Protein AF-0000000079469620 (afdb_homodimer)

Structure (mmCIF, N/CA/C/O backbone):
data_AF-0000000079469620-model_v1
#
loop_
_entity.id
_entity.type
_entity.pdbx_description
1 polymer 'YbjN domain-containing protein'
#
loop_
_atom_site.group_PDB
_atom_site.id
_atom_site.type_symbol
_atom_site.label_atom_id
_atom_site.label_alt_id
_atom_site.label_comp_id
_atom_site.label_asym_id
_atom_site.label_entity_id
_atom_site.label_seq_id
_atom_site.pdbx_PDB_ins_code
_atom_site.Cartn_x
_atom_site.Cartn_y
_atom_site.Cartn_z
_atom_site.occupancy
_atom_site.B_iso_or_equiv
_atom_site.auth_seq_id
_atom_site.auth_comp_id
_atom_site.auth_asym_id
_atom_site.auth_atom_id
_atom_site.pdbx_PDB_model_num
ATOM 1 N N . MET A 1 1 ? -38.906 23.594 -20.203 1 25.19 1 MET A N 1
ATOM 2 C CA . MET A 1 1 ? -37.594 23.297 -20.703 1 25.19 1 MET A CA 1
ATOM 3 C C . MET A 1 1 ? -36.688 22.719 -19.609 1 25.19 1 MET A C 1
ATOM 5 O O . MET A 1 1 ? -36.406 23.391 -18.625 1 25.19 1 MET A O 1
ATOM 9 N N . ASP A 1 2 ? -36.75 21.422 -19.219 1 37.44 2 ASP A N 1
ATOM 10 C CA . ASP A 1 2 ? -36.062 20.625 -18.203 1 37.44 2 ASP A CA 1
ATOM 11 C C . ASP A 1 2 ? -34.531 20.719 -18.359 1 37.44 2 ASP A C 1
ATOM 13 O O . ASP A 1 2 ? -34 20.406 -19.422 1 37.44 2 ASP A O 1
ATOM 17 N N . THR A 1 3 ? -33.844 21.672 -17.859 1 43 3 THR A N 1
ATOM 18 C CA . THR A 1 3 ? -32.375 21.766 -17.906 1 43 3 THR A CA 1
ATOM 19 C C . THR A 1 3 ? -31.75 20.391 -17.703 1 43 3 THR A C 1
ATOM 21 O O . THR A 1 3 ? -31.969 19.75 -16.672 1 43 3 THR A O 1
ATOM 24 N N . PRO A 1 4 ? -31.344 19.734 -18.766 1 42.94 4 PRO A N 1
ATOM 25 C CA . PRO A 1 4 ? -30.656 18.453 -18.641 1 42.94 4 PRO A CA 1
ATOM 26 C C . PRO A 1 4 ? -29.609 18.438 -17.531 1 42.94 4 PRO A C 1
ATOM 28 O O . PRO A 1 4 ? -28.891 19.438 -17.344 1 42.94 4 PRO A O 1
ATOM 31 N N . GLN A 1 5 ? -29.969 17.922 -16.359 1 47.78 5 GLN A N 1
ATOM 32 C CA . GLN A 1 5 ? -28.922 17.703 -15.375 1 47.78 5 GLN A CA 1
ATOM 33 C C . GLN A 1 5 ? -27.594 17.328 -16.047 1 47.78 5 GLN A C 1
ATOM 35 O O . GLN A 1 5 ? -27.531 16.344 -16.797 1 47.78 5 GLN A O 1
ATOM 40 N N . SER A 1 6 ? -26.719 18.281 -16.359 1 47.44 6 SER A N 1
ATOM 41 C CA . SER A 1 6 ? -25.453 18.062 -17.062 1 47.44 6 SER A CA 1
ATOM 42 C C . SER A 1 6 ? -24.703 16.859 -16.5 1 47.44 6 SER A C 1
ATOM 44 O O . SER A 1 6 ? -24.875 16.5 -15.336 1 47.44 6 SER A O 1
ATOM 46 N N . ASP A 1 7 ? -24.234 15.977 -17.422 1 47.56 7 ASP A N 1
ATOM 47 C CA . ASP A 1 7 ? -23.359 14.844 -17.109 1 47.56 7 ASP A CA 1
ATOM 48 C C . ASP A 1 7 ? -22.422 15.18 -15.953 1 47.56 7 ASP A C 1
ATOM 50 O O . ASP A 1 7 ? -21.984 14.289 -15.227 1 47.56 7 ASP A O 1
ATOM 54 N N . GLU A 1 8 ? -22.031 16.391 -15.898 1 49.25 8 GLU A N 1
ATOM 55 C CA . GLU A 1 8 ? -21.219 16.875 -14.789 1 49.25 8 GLU A CA 1
ATOM 56 C C . GLU A 1 8 ? -21.984 16.812 -13.469 1 49.25 8 GLU A C 1
ATOM 58 O O . GLU A 1 8 ? -21.406 16.516 -12.422 1 49.25 8 GLU A O 1
ATOM 63 N N . ASP A 1 9 ? -23.172 17.172 -13.492 1 49.53 9 ASP A N 1
ATOM 64 C CA . ASP A 1 9 ? -23.984 17.172 -12.281 1 49.53 9 ASP A CA 1
ATOM 65 C C . ASP A 1 9 ? -24.141 15.75 -11.734 1 49.53 9 ASP A C 1
ATOM 67 O O . ASP A 1 9 ? -24.172 15.555 -10.516 1 49.53 9 ASP A O 1
ATOM 71 N N . VAL A 1 10 ? -24.406 14.844 -12.641 1 47.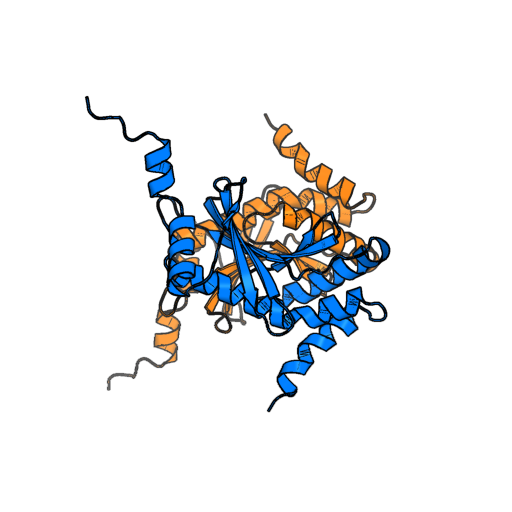75 10 VAL A N 1
ATOM 72 C CA . VAL A 1 10 ? -24.547 13.438 -12.297 1 47.75 10 VAL A CA 1
ATOM 73 C C . VAL A 1 10 ? -23.219 12.898 -11.766 1 47.75 10 VAL A C 1
ATOM 75 O O . VAL A 1 10 ? -23.203 12.125 -10.805 1 47.75 10 VAL A O 1
ATOM 78 N N . LEU A 1 11 ? -22.078 13.219 -12.43 1 48.88 11 LEU A N 1
ATOM 79 C CA . LEU A 1 11 ? -20.734 12.82 -12 1 48.88 11 LEU A CA 1
ATOM 80 C C . LEU A 1 11 ? -20.438 13.344 -10.602 1 48.88 11 LEU A C 1
ATOM 82 O O . LEU A 1 11 ? -19.75 12.68 -9.82 1 48.88 11 LEU A O 1
ATOM 86 N N . LEU A 1 12 ? -20.938 14.539 -10.297 1 51.41 12 LEU A N 1
ATOM 87 C CA . LEU A 1 12 ? -20.797 15.172 -8.992 1 51.41 12 LEU A CA 1
ATOM 88 C C . LEU A 1 12 ? -21.609 14.445 -7.93 1 51.41 12 LEU A C 1
ATOM 90 O O . LEU A 1 12 ? -21.203 14.375 -6.766 1 51.41 12 LEU A O 1
ATOM 94 N N . ALA A 1 13 ? -22.734 13.891 -8.383 1 55.5 13 ALA A N 1
ATOM 95 C CA . ALA A 1 13 ? -23.656 13.234 -7.457 1 55.5 13 ALA A CA 1
ATOM 96 C C . ALA A 1 13 ? -23.062 11.938 -6.93 1 55.5 13 ALA A C 1
ATOM 98 O O . ALA A 1 13 ? -23.469 11.445 -5.871 1 55.5 13 ALA A O 1
ATOM 99 N N . HIS A 1 14 ? -21.922 11.586 -7.508 1 71.62 14 HIS A N 1
ATOM 100 C CA . HIS A 1 14 ? -21.359 10.297 -7.109 1 71.62 14 HIS A CA 1
ATOM 101 C C . HIS A 1 14 ? -19.859 10.43 -6.816 1 71.62 14 HIS A C 1
ATOM 103 O O . HIS A 1 14 ? -19.109 9.469 -6.992 1 71.62 14 HIS A O 1
ATOM 109 N N . ASP A 1 15 ? -19.531 11.633 -6.434 1 88.69 15 ASP A N 1
ATOM 110 C CA . ASP A 1 15 ? -18.141 11.898 -6.082 1 88.69 15 ASP A CA 1
ATOM 111 C C . ASP A 1 15 ? -17.797 11.336 -4.699 1 88.69 15 ASP A C 1
ATOM 113 O O . ASP A 1 15 ? -18.297 11.836 -3.686 1 88.69 15 ASP A O 1
ATOM 117 N N . PRO A 1 16 ? -16.922 10.297 -4.641 1 96 16 PRO A N 1
ATOM 118 C CA . PRO A 1 16 ? -16.609 9.719 -3.332 1 96 16 PRO A CA 1
ATOM 119 C C . PRO A 1 16 ? -16.047 10.75 -2.352 1 96 16 PRO A C 1
ATOM 121 O O . PRO A 1 16 ? -16.125 10.555 -1.137 1 96 16 PRO A O 1
ATOM 124 N N . LEU A 1 17 ? -15.562 11.852 -2.836 1 97.69 17 LEU A N 1
ATOM 125 C CA . LEU A 1 17 ? -14.977 12.875 -1.971 1 97.69 17 LEU A CA 1
ATOM 126 C C . LEU A 1 17 ? -16.062 13.602 -1.176 1 97.69 17 LEU A C 1
ATOM 128 O O . LEU A 1 17 ? -15.766 14.211 -0.145 1 97.69 17 LEU A O 1
ATOM 132 N N . ASP A 1 18 ? -17.297 13.531 -1.643 1 96.38 18 ASP A N 1
ATOM 133 C CA . ASP A 1 18 ? -18.406 14.102 -0.88 1 96.38 18 ASP A CA 1
ATOM 134 C C . ASP A 1 18 ? -18.516 13.453 0.498 1 96.38 18 ASP A C 1
ATOM 136 O O . ASP A 1 18 ? -18.812 14.133 1.486 1 96.38 18 ASP A O 1
ATOM 140 N N . VAL A 1 19 ? -18.281 12.148 0.515 1 97.38 19 VAL A N 1
ATOM 141 C CA . VAL A 1 19 ? -18.344 11.414 1.773 1 97.38 19 VAL A CA 1
ATOM 142 C C . VAL A 1 19 ? -17.234 11.898 2.709 1 97.38 19 VAL A C 1
ATOM 144 O O . VAL A 1 19 ? -17.469 12.086 3.904 1 97.38 19 VAL A O 1
ATOM 147 N N . VAL A 1 20 ? -16.047 12.117 2.191 1 98.06 20 VAL A N 1
ATOM 148 C CA . VAL A 1 20 ? -14.922 12.578 2.988 1 98.06 20 VAL A CA 1
ATOM 149 C C . VAL A 1 20 ? -15.219 13.969 3.555 1 98.06 20 VAL A C 1
ATOM 151 O O . VAL A 1 20 ? -14.93 14.242 4.719 1 98.06 20 VAL A O 1
ATOM 154 N N . GLU A 1 21 ? -15.82 14.852 2.736 1 97.75 21 GLU A N 1
ATOM 155 C CA . GLU A 1 21 ? -16.203 16.172 3.209 1 97.75 21 GLU A CA 1
ATOM 156 C C . GLU A 1 21 ? -17.141 16.094 4.406 1 97.75 21 GLU A C 1
ATOM 158 O O . GLU A 1 21 ? -17 16.859 5.363 1 97.75 21 GLU A O 1
ATOM 163 N N . HIS A 1 22 ? -18 15.172 4.312 1 97.25 22 HIS A N 1
ATOM 164 C CA . HIS A 1 22 ? -18.938 14.992 5.414 1 97.25 22 HIS A CA 1
ATOM 165 C C . HIS A 1 22 ? -18.219 14.562 6.688 1 97.25 22 HIS A C 1
ATOM 167 O O . HIS A 1 22 ? -18.547 15.039 7.781 1 97.25 22 HIS A O 1
ATOM 173 N N . VAL A 1 23 ? -17.219 13.664 6.539 1 97.94 23 VAL A N 1
ATOM 174 C CA . VAL A 1 23 ? -16.438 13.227 7.688 1 97.94 23 VAL A CA 1
ATOM 175 C C . VAL A 1 23 ? -15.711 14.43 8.305 1 97.94 23 VAL A C 1
ATOM 177 O O . VAL A 1 23 ? -15.742 14.625 9.516 1 97.94 23 VAL A O 1
ATOM 180 N N . LEU A 1 24 ? -15.094 15.258 7.484 1 98.25 24 LEU A N 1
ATOM 181 C CA . LEU A 1 24 ? -14.312 16.391 7.953 1 98.25 24 LEU A CA 1
ATOM 182 C C . LEU A 1 24 ? -15.211 17.438 8.602 1 98.25 24 LEU A C 1
ATOM 184 O O 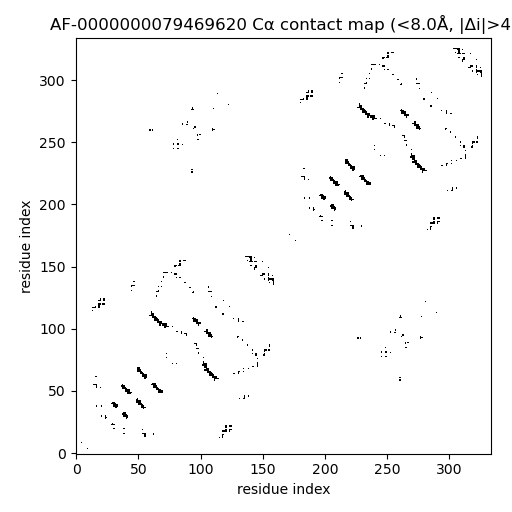. LEU A 1 24 ? -14.859 18.016 9.641 1 98.25 24 LEU A O 1
ATOM 188 N N . GLN A 1 25 ? -16.344 17.625 7.988 1 97.69 25 GLN A N 1
ATOM 189 C CA . GLN A 1 25 ? -17.312 18.562 8.547 1 97.69 25 GLN A CA 1
ATOM 190 C C . GLN A 1 25 ? -17.797 18.109 9.922 1 97.69 25 GLN A C 1
ATOM 192 O O . GLN A 1 25 ? -17.891 18.922 10.844 1 97.69 25 GLN A O 1
ATOM 197 N N . ALA A 1 26 ? -18.109 16.906 9.984 1 96.88 26 ALA A N 1
ATOM 198 C CA . ALA A 1 26 ? -18.594 16.344 11.25 1 96.88 26 ALA A CA 1
ATOM 199 C C . ALA A 1 26 ? -17.547 16.5 12.352 1 96.88 26 ALA A C 1
ATOM 201 O O . ALA A 1 26 ? -17.891 16.625 13.523 1 96.88 26 ALA A O 1
ATOM 202 N N . GLU A 1 27 ? -16.281 16.5 12 1 95.31 27 GLU A N 1
ATOM 203 C CA . GLU A 1 27 ? -15.18 16.641 12.953 1 95.31 27 GLU A CA 1
ATOM 204 C C . GLU A 1 27 ? -14.766 18.109 13.094 1 95.31 27 GLU A C 1
ATOM 206 O O . GLU A 1 27 ? -13.75 18.406 13.727 1 95.31 27 GLU A O 1
ATOM 211 N N . ASN A 1 28 ? -15.469 19.047 12.492 1 96.69 28 ASN A N 1
ATOM 212 C CA . ASN A 1 28 ? -15.234 20.484 12.531 1 96.69 28 ASN A CA 1
ATOM 213 C C . ASN A 1 28 ? -13.844 20.828 12.023 1 96.69 28 ASN A C 1
ATOM 215 O O . ASN A 1 28 ? -13.172 21.703 12.586 1 96.69 28 ASN A O 1
ATOM 219 N N . LEU A 1 29 ? -13.438 20.062 11.008 1 97.25 29 LEU A N 1
ATOM 220 C CA . LEU A 1 29 ? -12.141 20.312 10.406 1 97.25 29 LEU A CA 1
ATOM 221 C C . LEU A 1 29 ? -12.281 21.172 9.156 1 97.25 29 LEU A C 1
ATOM 223 O O . LEU A 1 29 ? -13.219 21 8.383 1 97.25 29 LEU A O 1
ATOM 227 N N . GLN A 1 30 ? -11.375 22.094 9.016 1 97.5 30 GLN A N 1
ATOM 228 C CA . GLN A 1 30 ? -11.312 22.875 7.789 1 97.5 30 GLN A CA 1
ATOM 229 C C . GLN A 1 30 ? -10.641 22.094 6.668 1 97.5 30 GLN A C 1
ATOM 231 O O . GLN A 1 30 ? -9.68 21.344 6.91 1 97.5 30 GLN A O 1
ATOM 236 N N . PHE A 1 31 ? -11.172 22.234 5.457 1 98.31 31 PHE A N 1
ATOM 237 C CA . PHE A 1 31 ? -10.602 21.578 4.289 1 98.31 31 PHE A CA 1
ATOM 238 C C . PHE A 1 31 ? -10.734 22.453 3.051 1 98.31 31 PHE A C 1
ATOM 240 O O . PHE A 1 31 ? -11.547 23.375 3.029 1 98.31 31 PHE A O 1
ATOM 247 N N . ASP A 1 32 ? -9.891 22.141 2.021 1 97.75 32 ASP A N 1
ATOM 248 C CA . ASP A 1 32 ? -9.891 22.875 0.758 1 97.75 32 ASP A CA 1
ATOM 249 C C . ASP A 1 32 ? -9.969 21.922 -0.43 1 97.75 32 ASP A C 1
ATOM 251 O O . ASP A 1 32 ? -9.297 20.875 -0.443 1 97.75 32 ASP A O 1
ATOM 255 N N . ARG A 1 33 ? -10.797 22.203 -1.366 1 96.12 33 ARG A N 1
ATOM 256 C CA . ARG A 1 33 ? -10.742 21.547 -2.668 1 96.12 33 ARG A CA 1
ATOM 257 C C . ARG A 1 33 ? -9.68 22.188 -3.561 1 96.12 33 ARG A C 1
ATOM 259 O O . ARG A 1 33 ? -9.789 23.359 -3.912 1 96.12 33 ARG A O 1
ATOM 266 N N . THR A 1 34 ? -8.711 21.438 -3.854 1 96.06 34 THR A N 1
ATOM 267 C CA . THR A 1 34 ? -7.633 22 -4.664 1 96.06 34 THR A CA 1
ATOM 268 C C . THR A 1 34 ? -8.078 22.172 -6.113 1 96.06 34 THR A C 1
ATOM 270 O O . THR A 1 34 ? -9.156 21.703 -6.496 1 96.06 34 THR A O 1
ATOM 273 N N . GLU A 1 35 ? -7.219 22.844 -6.93 1 93.44 35 GLU A N 1
ATOM 274 C CA . GLU A 1 35 ? -7.492 23.031 -8.352 1 93.44 35 GLU A CA 1
ATOM 275 C C . GLU A 1 35 ? -7.559 21.703 -9.086 1 93.44 35 GLU A C 1
ATOM 277 O O . GLU A 1 35 ? -8.297 21.562 -10.062 1 93.44 35 GLU A O 1
ATOM 282 N N . GLU A 1 36 ? -6.867 20.719 -8.516 1 92.5 36 GLU A N 1
ATOM 283 C CA . GLU A 1 36 ? -6.836 19.391 -9.125 1 92.5 36 GLU A CA 1
ATOM 284 C C . GLU A 1 36 ? -8.039 18.547 -8.688 1 92.5 36 GLU A C 1
ATOM 286 O O . GLU A 1 36 ? -8.242 17.438 -9.188 1 92.5 36 GLU A O 1
ATOM 291 N N . GLY A 1 37 ? -8.844 19.078 -7.836 1 94.19 37 GLY A N 1
ATOM 292 C CA . GLY A 1 37 ? -10.047 18.391 -7.395 1 94.19 37 GLY A CA 1
ATOM 293 C C . GLY A 1 37 ? -9.844 17.562 -6.141 1 94.19 37 GLY A C 1
ATOM 294 O O . GLY A 1 37 ? -10.75 16.859 -5.695 1 94.19 37 GLY A O 1
ATOM 295 N N . ASP A 1 38 ? -8.633 17.656 -5.578 1 97.81 38 ASP A N 1
ATOM 296 C CA . ASP A 1 38 ? -8.344 16.922 -4.352 1 97.81 38 ASP A CA 1
ATOM 297 C C . ASP A 1 38 ? -8.906 17.641 -3.129 1 97.81 38 ASP A C 1
ATOM 299 O O . ASP A 1 38 ? -9.211 18.828 -3.191 1 97.81 38 ASP A O 1
ATOM 303 N N . LEU A 1 39 ? -9.156 16.875 -2.137 1 98.69 39 LEU A N 1
ATOM 304 C CA . LEU A 1 39 ? -9.602 17.422 -0.864 1 98.69 39 LEU A CA 1
ATOM 305 C C . LEU A 1 39 ? -8.461 17.453 0.149 1 98.69 39 LEU A C 1
ATOM 307 O O . LEU A 1 39 ? -8.023 16.391 0.621 1 98.69 39 LEU A O 1
ATOM 311 N N . ALA A 1 40 ? -8.031 18.641 0.523 1 98.75 40 ALA A N 1
ATOM 312 C CA . ALA A 1 40 ? -6.84 18.797 1.357 1 98.75 40 ALA A CA 1
ATOM 313 C C . ALA A 1 40 ? -7.207 19.328 2.738 1 98.75 40 ALA A C 1
ATOM 315 O O . ALA A 1 40 ? -8.102 20.172 2.869 1 98.75 40 ALA A O 1
ATOM 316 N N . PHE A 1 41 ? -6.52 18.859 3.754 1 98.75 41 PHE A N 1
ATOM 317 C CA . PHE A 1 41 ? -6.707 19.312 5.129 1 98.75 41 PHE A CA 1
ATOM 318 C C . PHE A 1 41 ? -5.477 19 5.973 1 98.75 41 PHE A C 1
ATOM 320 O O . PHE A 1 41 ? -4.527 18.375 5.492 1 98.75 41 PHE A O 1
ATOM 327 N N . THR A 1 42 ? -5.469 19.516 7.141 1 98.62 42 THR A N 1
ATOM 328 C CA . THR A 1 42 ? -4.352 19.328 8.062 1 98.62 42 THR A CA 1
ATOM 329 C C . THR A 1 42 ? -4.836 18.75 9.383 1 98.62 42 THR A C 1
ATOM 331 O O . THR A 1 42 ? -5.906 19.125 9.875 1 98.62 42 THR A O 1
ATOM 334 N N . LEU A 1 43 ? -4.098 17.844 9.914 1 98.56 43 LEU A N 1
ATOM 335 C CA . LEU A 1 43 ? -4.387 17.297 11.234 1 98.56 43 LEU A CA 1
ATOM 336 C C . LEU A 1 43 ? -3.152 17.344 12.125 1 98.56 43 LEU A C 1
ATOM 338 O O . LEU A 1 43 ? -2.031 17.125 11.664 1 98.56 43 LEU A O 1
ATOM 342 N N . ALA A 1 44 ? -3.418 17.5 13.391 1 98.12 44 ALA A N 1
ATOM 343 C CA . ALA A 1 44 ? -2.34 17.484 14.375 1 98.12 44 ALA A CA 1
ATOM 344 C C . ALA A 1 44 ? -1.947 16.047 14.734 1 98.12 44 ALA A C 1
ATOM 346 O O . ALA A 1 44 ? -2.805 15.234 15.078 1 98.12 44 ALA A O 1
ATOM 347 N N . GLY A 1 45 ? -0.689 15.773 14.633 1 97.75 45 GLY A N 1
ATOM 348 C CA . GLY A 1 45 ? -0.15 14.5 15.102 1 97.75 45 GLY A CA 1
ATOM 349 C C . GLY A 1 45 ? 0.671 14.633 16.375 1 97.75 45 GLY A C 1
ATOM 350 O O . GLY A 1 45 ? 0.669 15.688 17.016 1 97.75 45 GLY A O 1
ATOM 351 N N . ASP A 1 46 ? 1.337 13.508 16.75 1 96.19 46 ASP A N 1
ATOM 352 C CA . ASP A 1 46 ? 2.123 13.477 17.969 1 96.19 46 ASP A CA 1
ATOM 353 C C . ASP A 1 46 ? 3.383 14.328 17.844 1 96.19 46 ASP A C 1
ATOM 355 O O . ASP A 1 46 ? 3.869 14.883 18.828 1 96.19 46 ASP A O 1
ATOM 359 N N . TRP A 1 47 ? 3.863 14.43 16.609 1 96.19 47 TRP A N 1
ATOM 360 C CA . TRP A 1 47 ? 5.164 15.062 16.406 1 96.19 47 TRP A CA 1
ATOM 361 C C . TRP A 1 47 ? 5.02 16.406 15.703 1 96.19 47 TRP A C 1
ATOM 363 O O . TRP A 1 47 ? 5.812 17.312 15.93 1 96.19 47 TRP A O 1
ATOM 373 N N . LYS A 1 48 ? 4.043 16.516 14.891 1 96.31 48 LYS A N 1
ATOM 374 C CA . LYS A 1 48 ? 3.766 17.734 14.133 1 96.31 48 LYS A CA 1
ATOM 375 C C . LYS A 1 48 ? 2.402 17.656 13.453 1 96.31 48 LYS A C 1
ATOM 377 O O . LYS A 1 48 ? 1.718 16.641 13.531 1 96.31 48 LYS A O 1
ATOM 382 N N . ASP A 1 49 ? 2.072 18.781 12.773 1 98.19 49 ASP A N 1
ATOM 383 C CA . ASP A 1 49 ? 0.892 18.781 11.914 1 98.19 49 ASP A CA 1
ATOM 384 C C . ASP A 1 49 ? 1.186 18.109 10.57 1 98.19 49 ASP A C 1
ATOM 386 O O . ASP A 1 49 ? 2.221 18.359 9.961 1 98.19 49 ASP A O 1
ATOM 390 N N . TYR A 1 50 ? 0.281 17.234 10.25 1 98.75 50 TYR A N 1
ATOM 391 C CA . TYR A 1 50 ? 0.422 16.562 8.961 1 98.75 50 TYR A CA 1
ATOM 392 C C . TYR A 1 50 ? -0.532 17.156 7.93 1 98.75 50 TYR A C 1
ATOM 394 O O . TYR A 1 50 ? -1.683 17.469 8.242 1 98.75 50 TYR A O 1
ATOM 402 N N . GLU A 1 51 ? -0.062 17.344 6.719 1 98.69 51 GLU A N 1
ATOM 403 C CA . GLU A 1 51 ? -0.933 17.656 5.59 1 98.69 51 GLU A CA 1
ATOM 404 C C . GLU A 1 51 ? -1.457 16.391 4.93 1 98.69 51 GLU A C 1
ATOM 406 O O . GLU A 1 51 ? -0.679 15.5 4.574 1 98.69 51 GLU A O 1
ATOM 411 N N . LEU A 1 52 ? -2.764 16.266 4.844 1 98.81 52 LEU A N 1
ATOM 412 C CA . LEU A 1 52 ? -3.41 15.133 4.188 1 98.81 52 LEU A CA 1
ATOM 413 C C . LEU A 1 52 ? -4.223 15.594 2.98 1 98.81 52 LEU A C 1
ATOM 415 O O . LEU A 1 52 ? -4.68 16.734 2.938 1 98.81 52 LEU A O 1
ATOM 419 N N . TRP A 1 53 ? -4.395 14.648 1.959 1 98.75 53 TRP A N 1
ATOM 420 C CA . TRP A 1 53 ? -5.344 14.938 0.889 1 98.75 53 TRP A CA 1
ATOM 421 C C . TRP A 1 53 ? -5.934 13.641 0.327 1 98.75 53 TRP A C 1
ATOM 423 O O . TRP A 1 53 ? -5.242 12.625 0.235 1 98.75 53 TRP A O 1
ATOM 433 N N . PHE A 1 54 ? -7.223 13.719 0.052 1 98.81 54 PHE A N 1
ATOM 434 C CA . PHE A 1 54 ? -7.926 12.656 -0.647 1 98.81 54 PHE A CA 1
ATOM 435 C C . PHE A 1 54 ? -8.07 12.977 -2.129 1 98.81 54 PHE A C 1
ATOM 437 O O . PHE A 1 54 ? -8.328 14.125 -2.494 1 98.81 54 PHE A O 1
ATOM 444 N N . ALA A 1 55 ? -7.953 12 -2.939 1 98.12 55 ALA A N 1
ATOM 445 C CA . ALA A 1 55 ? -8.188 12.102 -4.379 1 98.12 55 ALA A CA 1
ATOM 446 C C . ALA A 1 55 ? -9.008 10.922 -4.887 1 98.12 55 ALA A C 1
ATOM 448 O O . ALA A 1 55 ? -8.82 9.789 -4.438 1 98.12 55 ALA A O 1
ATOM 449 N N . TRP A 1 56 ? -9.938 11.234 -5.742 1 97.12 56 TRP A N 1
ATOM 450 C CA . TRP A 1 56 ? -10.586 10.188 -6.52 1 97.12 56 TRP A CA 1
ATOM 451 C C . TRP A 1 56 ? -9.766 9.836 -7.754 1 97.12 56 TRP A C 1
ATOM 453 O O . TRP A 1 56 ? -9.328 10.727 -8.484 1 97.12 56 TRP A O 1
ATOM 463 N N . ARG A 1 57 ? -9.461 8.516 -7.895 1 95.69 57 ARG A N 1
ATOM 464 C CA . ARG A 1 57 ? -8.727 8.016 -9.055 1 95.69 57 ARG A CA 1
ATOM 465 C C . ARG A 1 57 ? -9.602 7.125 -9.922 1 95.69 57 ARG A C 1
ATOM 467 O O . ARG A 1 57 ? -9.672 5.914 -9.703 1 95.69 57 ARG A O 1
ATOM 474 N N . PRO A 1 58 ? -10.188 7.738 -10.953 1 92.88 58 PRO A N 1
ATOM 475 C CA . PRO A 1 58 ? -11.109 6.949 -11.773 1 92.88 58 PRO A CA 1
ATOM 476 C C . PRO A 1 58 ? -10.406 5.848 -12.555 1 92.88 58 PRO A C 1
ATOM 478 O O . PRO A 1 58 ? -11.016 4.812 -12.852 1 92.88 58 PRO A O 1
ATOM 481 N N . GLU A 1 59 ? 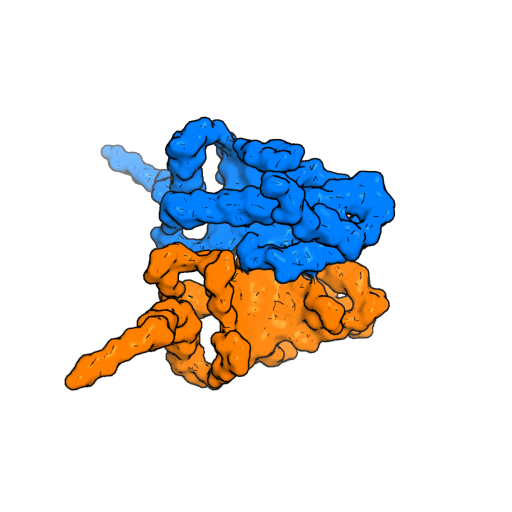-9.094 5.953 -12.836 1 89.69 59 GLU A N 1
ATOM 482 C CA . GLU A 1 59 ? -8.336 4.977 -13.609 1 89.69 59 GLU A CA 1
ATOM 483 C C . GLU A 1 59 ? -8.305 3.621 -12.906 1 89.69 59 GLU A C 1
ATOM 485 O O . GLU A 1 59 ? -8.195 2.582 -13.562 1 89.69 59 GLU A O 1
ATOM 490 N N . ALA A 1 60 ? -8.477 3.619 -11.562 1 93 60 ALA A N 1
ATOM 491 C CA . ALA A 1 60 ? -8.398 2.383 -10.789 1 93 60 ALA A CA 1
ATOM 492 C C . ALA A 1 60 ? -9.648 2.199 -9.93 1 93 60 ALA A C 1
ATOM 494 O O . ALA A 1 60 ? -9.703 1.3 -9.086 1 93 60 ALA A O 1
ATOM 495 N N . ASP A 1 61 ? -10.617 3.111 -10.102 1 95.44 61 ASP A N 1
ATOM 496 C CA . ASP A 1 61 ? -11.828 3.1 -9.281 1 95.44 61 ASP A CA 1
ATOM 497 C C . ASP A 1 61 ? -11.484 3.021 -7.797 1 95.44 61 ASP A C 1
ATOM 499 O O . ASP A 1 61 ? -11.969 2.137 -7.09 1 95.44 61 ASP A O 1
ATOM 503 N N . CYS A 1 62 ? -10.641 3.988 -7.34 1 97.56 62 CYS A N 1
ATOM 504 C CA . CYS A 1 62 ? -10.258 3.908 -5.938 1 97.56 62 CYS A CA 1
ATOM 505 C C . CYS A 1 62 ? -10.18 5.297 -5.312 1 97.56 62 CYS A C 1
ATOM 507 O O . CYS A 1 62 ? -9.953 6.285 -6.012 1 97.56 62 CYS A O 1
ATOM 509 N N . LEU A 1 63 ? -10.523 5.41 -4.07 1 98.44 63 LEU A N 1
ATOM 510 C CA . LEU A 1 63 ? -10.289 6.578 -3.223 1 98.44 63 LEU A CA 1
ATOM 511 C C . LEU A 1 63 ? -8.891 6.535 -2.611 1 98.44 63 LEU A C 1
ATOM 513 O O . LEU A 1 63 ? -8.555 5.586 -1.898 1 98.44 63 LEU A O 1
ATOM 517 N N . GLN A 1 64 ? -8.094 7.551 -2.959 1 98.62 64 GLN A N 1
ATOM 518 C CA . GLN A 1 64 ? -6.707 7.574 -2.5 1 98.62 64 GLN A CA 1
ATOM 519 C C . GLN A 1 64 ? -6.508 8.625 -1.406 1 98.62 64 GLN A C 1
ATOM 521 O O . GLN A 1 64 ? -7.031 9.734 -1.503 1 98.62 64 GLN A O 1
ATOM 526 N N . LEU A 1 65 ? -5.828 8.258 -0.364 1 98.88 65 LEU A N 1
ATOM 527 C CA . LEU A 1 65 ? -5.395 9.164 0.694 1 98.88 65 LEU A CA 1
ATOM 528 C C . LEU A 1 65 ? -3.873 9.258 0.736 1 98.88 65 LEU A C 1
ATOM 530 O O . LEU A 1 65 ? -3.18 8.234 0.704 1 98.88 65 LEU A O 1
ATOM 534 N N . CYS A 1 66 ? -3.385 10.453 0.799 1 98.81 66 CYS A N 1
ATOM 535 C CA . CYS A 1 66 ? -1.962 10.711 0.992 1 98.81 66 CYS A CA 1
ATOM 536 C C . CYS A 1 66 ? -1.728 11.586 2.217 1 98.81 66 CYS A C 1
ATOM 538 O O . CYS A 1 66 ? -2.559 12.43 2.545 1 98.81 66 CYS A O 1
ATOM 540 N N . LEU A 1 67 ? -0.727 11.383 2.881 1 98.88 67 LEU A N 1
ATOM 541 C CA . LEU A 1 67 ? -0.281 12.172 4.023 1 98.88 67 LEU A CA 1
ATOM 542 C C . LEU A 1 67 ? 1.206 12.492 3.914 1 98.88 67 LEU A C 1
ATOM 544 O O . LEU A 1 67 ? 2.031 11.586 3.764 1 98.88 67 LEU A O 1
ATOM 548 N N . SER A 1 68 ? 1.584 13.758 3.945 1 98.75 68 SER A N 1
ATOM 549 C CA . SER A 1 68 ? 2.979 14.188 3.965 1 98.75 68 SER A CA 1
ATOM 550 C C . SER A 1 68 ? 3.508 14.289 5.391 1 98.75 68 SER A C 1
ATOM 552 O O . SER A 1 68 ? 2.877 14.906 6.25 1 98.75 68 SER A O 1
ATOM 554 N N . VAL A 1 69 ? 4.656 13.68 5.652 1 97.94 69 VAL A N 1
ATOM 555 C CA . VAL A 1 69 ? 5.277 13.828 6.965 1 97.94 69 VAL A CA 1
ATOM 556 C C . VAL A 1 69 ? 6.164 15.07 6.977 1 97.94 69 VAL A C 1
ATOM 558 O O . VAL A 1 69 ? 6.863 15.336 7.957 1 97.94 69 VAL A O 1
ATOM 561 N N . ASP A 1 70 ? 6.164 15.82 5.863 1 97.69 70 ASP A N 1
ATOM 562 C CA . ASP A 1 70 ? 6.855 17.094 5.703 1 97.69 70 ASP A CA 1
ATOM 563 C C . ASP A 1 70 ? 8.359 16.938 5.926 1 97.69 70 ASP A C 1
ATOM 565 O O . ASP A 1 70 ? 8.977 17.719 6.641 1 97.69 70 ASP A O 1
ATOM 569 N N . ILE A 1 71 ? 8.93 15.844 5.457 1 97.31 71 ILE A N 1
ATOM 570 C CA . ILE A 1 71 ? 10.367 15.578 5.418 1 97.31 71 ILE A CA 1
ATOM 571 C C . ILE A 1 71 ? 10.828 15.438 3.969 1 97.31 71 ILE A C 1
ATOM 573 O O . ILE A 1 71 ? 10.266 14.656 3.205 1 97.31 71 ILE A O 1
ATOM 577 N N . GLN A 1 72 ? 11.773 16.281 3.633 1 96.81 72 GLN A N 1
ATOM 578 C CA . GLN A 1 72 ? 12.406 16.25 2.322 1 96.81 72 GLN A CA 1
ATOM 579 C C . GLN A 1 72 ? 13.812 15.656 2.406 1 96.81 72 GLN A C 1
ATOM 581 O O . GLN A 1 72 ? 14.703 16.234 3.027 1 96.81 72 GLN A O 1
ATOM 586 N N . VAL A 1 73 ? 13.922 14.578 1.756 1 95 73 VAL A N 1
ATOM 587 C CA . VAL A 1 73 ? 15.219 13.906 1.8 1 95 73 VAL A CA 1
ATOM 588 C C . VAL A 1 73 ? 16.141 14.5 0.741 1 95 73 VAL A C 1
ATOM 590 O O . VAL A 1 73 ? 15.75 14.68 -0.41 1 95 73 VAL A O 1
ATOM 593 N N . ARG A 1 74 ? 17.391 14.805 1.14 1 94.94 74 ARG A N 1
ATOM 594 C CA . ARG A 1 74 ? 18.391 15.328 0.216 1 94.94 74 ARG A CA 1
ATOM 595 C C . ARG A 1 74 ? 18.859 14.242 -0.745 1 94.94 74 ARG A C 1
ATOM 597 O O . ARG A 1 74 ? 18.734 13.047 -0.457 1 94.94 74 ARG A O 1
ATOM 604 N N . ALA A 1 75 ? 19.406 14.656 -1.771 1 94.19 75 ALA A N 1
ATOM 605 C CA . ALA A 1 75 ? 19.844 13.742 -2.82 1 94.19 75 ALA A CA 1
ATOM 606 C C . ALA A 1 75 ? 20.797 12.688 -2.262 1 94.19 75 ALA A C 1
ATOM 608 O O . ALA A 1 75 ? 20.703 11.508 -2.6 1 94.19 75 ALA A O 1
ATOM 609 N N . GLU A 1 76 ? 21.703 13.109 -1.385 1 93.38 76 GLU A N 1
ATOM 610 C CA . GLU A 1 76 ? 22.734 12.227 -0.866 1 93.38 76 GLU A CA 1
ATOM 611 C C . GLU A 1 76 ? 22.156 11.219 0.123 1 93.38 76 GLU A C 1
ATOM 613 O O . GLU A 1 76 ? 22.812 10.234 0.477 1 93.38 76 GLU A O 1
ATOM 618 N N . GLN A 1 77 ? 20.922 11.43 0.545 1 94.38 77 GLN A N 1
ATOM 619 C CA . GLN A 1 77 ? 20.281 10.562 1.533 1 94.38 77 GLN A CA 1
ATOM 620 C C . GLN A 1 77 ? 19.234 9.664 0.885 1 94.38 77 GLN A C 1
ATOM 622 O O . GLN A 1 77 ? 18.594 8.859 1.563 1 94.38 77 GLN A O 1
ATOM 627 N N . ARG A 1 78 ? 19.078 9.719 -0.369 1 95.19 78 ARG A N 1
ATOM 628 C CA . ARG A 1 78 ? 17.969 9.047 -1.049 1 95.19 78 ARG A CA 1
ATOM 629 C C . ARG A 1 78 ? 18.094 7.531 -0.912 1 95.19 78 ARG A C 1
ATOM 631 O O . ARG A 1 78 ? 17.094 6.848 -0.663 1 95.19 78 ARG A O 1
ATOM 638 N N . ALA A 1 79 ? 19.312 7.086 -1.094 1 93.88 79 ALA A N 1
ATOM 639 C CA . ALA A 1 79 ? 19.516 5.641 -0.986 1 93.88 79 ALA A CA 1
ATOM 640 C C . ALA A 1 79 ? 19.109 5.137 0.397 1 93.88 79 ALA A C 1
ATOM 642 O O . ALA A 1 79 ? 18.422 4.113 0.517 1 93.88 79 ALA A O 1
ATOM 643 N N . ALA A 1 80 ? 19.531 5.848 1.393 1 94.94 80 ALA A N 1
ATOM 644 C CA . ALA A 1 80 ? 19.172 5.492 2.762 1 94.94 80 ALA A CA 1
ATOM 645 C C . ALA A 1 80 ? 17.656 5.59 2.975 1 94.94 80 ALA A C 1
ATOM 647 O O . ALA A 1 80 ? 17.078 4.773 3.688 1 94.94 80 ALA A O 1
ATOM 648 N N . ALA A 1 81 ? 17.016 6.543 2.348 1 96.62 81 ALA A N 1
ATOM 649 C CA . ALA A 1 81 ? 15.562 6.723 2.463 1 96.62 81 ALA A CA 1
ATOM 650 C C . ALA A 1 81 ? 14.812 5.566 1.812 1 96.62 81 ALA A C 1
ATOM 652 O O . ALA A 1 81 ? 13.82 5.078 2.357 1 96.62 81 ALA A O 1
ATOM 653 N N . PHE A 1 82 ? 15.336 5.148 0.689 1 96.88 82 PHE A N 1
ATOM 654 C CA . PHE A 1 82 ? 14.719 4.012 0.018 1 96.88 82 PHE A CA 1
ATOM 655 C C . PHE A 1 82 ? 14.766 2.771 0.905 1 96.88 82 PHE A C 1
ATOM 657 O O . PHE A 1 82 ? 13.773 2.055 1.028 1 96.88 82 PHE A O 1
ATOM 664 N N . GLU A 1 83 ? 15.867 2.58 1.472 1 96.12 83 GLU A N 1
ATOM 665 C CA . GLU A 1 83 ? 16.031 1.426 2.352 1 96.12 83 GLU A CA 1
ATOM 666 C C . GLU A 1 83 ? 15.133 1.535 3.576 1 96.12 83 GLU A C 1
ATOM 668 O O . GLU A 1 83 ? 14.469 0.566 3.955 1 96.12 83 GLU A O 1
ATOM 673 N N . LEU A 1 84 ? 15.109 2.656 4.199 1 96.06 84 LEU A N 1
ATOM 674 C CA . LEU A 1 84 ? 14.289 2.863 5.391 1 96.06 84 LEU A CA 1
ATOM 675 C C . LEU A 1 84 ? 12.812 2.643 5.082 1 96.06 84 LEU A C 1
ATOM 677 O O . LEU A 1 84 ? 12.125 1.936 5.816 1 96.06 84 LEU A O 1
ATOM 681 N N . VAL A 1 85 ? 12.336 3.209 3.973 1 97.31 85 VAL A N 1
ATOM 682 C CA . VAL A 1 85 ? 10.945 3.062 3.574 1 97.31 85 VAL A CA 1
ATOM 683 C C . VAL A 1 85 ? 10.625 1.589 3.328 1 97.31 85 VAL A C 1
ATOM 685 O O . VAL A 1 85 ? 9.578 1.093 3.742 1 97.31 85 VAL A O 1
ATOM 688 N N . SER A 1 86 ? 11.555 0.943 2.695 1 96 86 SER A N 1
ATOM 689 C CA . SER A 1 86 ? 11.367 -0.481 2.439 1 96 86 SER A CA 1
ATOM 690 C C . SER A 1 86 ? 11.219 -1.263 3.74 1 96 86 SER A C 1
ATOM 692 O O . SER A 1 86 ? 10.359 -2.137 3.852 1 96 86 SER A O 1
ATOM 694 N N . THR A 1 87 ? 12 -0.958 4.688 1 93.69 87 THR A N 1
ATOM 695 C CA . THR A 1 87 ? 11.977 -1.644 5.977 1 93.69 87 THR A CA 1
ATOM 696 C C . THR A 1 87 ? 10.727 -1.26 6.766 1 93.69 87 THR A C 1
ATOM 698 O O . THR A 1 87 ? 10.055 -2.125 7.332 1 93.69 87 THR A O 1
ATOM 701 N N . VAL A 1 88 ? 10.375 -0.038 6.801 1 95.94 88 VAL A N 1
ATOM 702 C CA . VAL A 1 88 ? 9.203 0.479 7.504 1 95.94 88 VAL A CA 1
ATOM 703 C C . VAL A 1 88 ? 7.938 -0.157 6.941 1 95.94 88 VAL A C 1
ATOM 705 O O . VAL A 1 88 ? 7.062 -0.587 7.699 1 95.94 88 VAL A O 1
ATOM 708 N N . ASN A 1 89 ? 7.875 -0.266 5.617 1 96.94 89 ASN A N 1
ATOM 709 C CA . ASN A 1 89 ? 6.656 -0.732 4.961 1 96.94 89 ASN A CA 1
ATOM 710 C C . ASN A 1 89 ? 6.355 -2.188 5.305 1 96.94 89 ASN A C 1
ATOM 712 O O . ASN A 1 89 ? 5.199 -2.611 5.273 1 96.94 89 ASN A O 1
ATOM 716 N N . GLN A 1 90 ? 7.285 -2.922 5.723 1 94.38 90 GLN A N 1
ATOM 717 C CA . GLN A 1 90 ? 7.059 -4.297 6.156 1 94.38 90 GLN A CA 1
ATOM 718 C C . GLN A 1 90 ? 6.297 -4.34 7.477 1 94.38 90 GLN A C 1
ATOM 720 O O . GLN A 1 90 ? 5.762 -5.383 7.855 1 94.38 90 GLN A O 1
ATOM 725 N N . ARG A 1 91 ? 6.227 -3.205 8.133 1 93.94 91 ARG A N 1
ATOM 726 C CA . ARG A 1 91 ? 5.586 -3.129 9.438 1 93.94 91 ARG A CA 1
ATOM 727 C C . ARG A 1 91 ? 4.266 -2.375 9.359 1 93.94 91 ARG A C 1
ATOM 729 O O . ARG A 1 91 ? 3.584 -2.195 10.375 1 93.94 91 ARG A O 1
ATOM 736 N N . VAL A 1 92 ? 3.932 -1.921 8.234 1 96.5 92 VAL A N 1
ATOM 737 C CA . VAL A 1 92 ? 2.695 -1.181 8.008 1 96.5 92 VAL A CA 1
ATOM 738 C C . VAL A 1 92 ? 1.618 -2.125 7.477 1 96.5 92 VAL A C 1
ATOM 740 O O . VAL A 1 92 ? 1.819 -2.805 6.469 1 96.5 92 VAL A O 1
ATOM 743 N N . TRP A 1 93 ? 0.446 -2.17 8.148 1 96.88 93 TRP A N 1
ATOM 744 C CA . TRP A 1 93 ? -0.593 -3.125 7.773 1 96.88 93 TRP A CA 1
ATOM 745 C C . TRP A 1 93 ? -1.385 -2.625 6.57 1 96.88 93 TRP A C 1
ATOM 747 O O . TRP A 1 93 ? -1.651 -3.387 5.637 1 96.88 93 TRP A O 1
ATOM 757 N N . LEU A 1 94 ? -1.858 -1.363 6.645 1 98.06 94 LEU A N 1
ATOM 758 C CA . LEU A 1 94 ? -2.639 -0.713 5.598 1 98.06 94 LEU A CA 1
ATOM 759 C C . LEU A 1 94 ? -1.932 0.542 5.094 1 98.06 94 LEU A C 1
ATOM 761 O O . LEU A 1 94 ? -1.533 1.396 5.887 1 98.06 94 LEU A O 1
ATOM 765 N N . GLY A 1 95 ? -1.741 0.615 3.709 1 98.19 95 GLY A N 1
ATOM 766 C CA . GLY A 1 95 ? -0.991 1.71 3.113 1 98.19 95 GLY A CA 1
ATOM 767 C C . GLY A 1 95 ? 0.507 1.47 3.104 1 98.19 95 GLY A C 1
ATOM 768 O O . GLY A 1 95 ? 0.963 0.351 3.348 1 98.19 95 GLY A O 1
ATOM 769 N N . HIS A 1 96 ? 1.234 2.488 2.727 1 98.56 96 HIS A N 1
ATOM 770 C CA . HIS A 1 96 ? 2.689 2.414 2.674 1 98.56 96 HIS A CA 1
ATOM 771 C C . HIS A 1 96 ? 3.309 3.801 2.525 1 98.56 96 HIS A C 1
ATOM 773 O O . HIS A 1 96 ? 2.627 4.75 2.125 1 98.56 96 HIS A O 1
ATOM 779 N N . PHE A 1 97 ? 4.594 3.867 2.916 1 98.62 97 PHE A N 1
ATOM 780 C CA . PHE A 1 97 ? 5.359 5.09 2.711 1 98.62 97 PHE A CA 1
ATOM 781 C C . PHE A 1 97 ? 6.109 5.047 1.384 1 98.62 97 PHE A C 1
ATOM 783 O O . PHE A 1 97 ? 6.508 3.973 0.926 1 98.62 97 PHE A O 1
ATOM 790 N N . GLU A 1 98 ? 6.254 6.195 0.827 1 98.31 98 GLU A N 1
ATOM 791 C CA . GLU A 1 98 ? 6.973 6.395 -0.427 1 98.31 98 GLU A CA 1
ATOM 792 C C . GLU A 1 98 ? 7.949 7.562 -0.322 1 98.31 98 GLU A C 1
ATOM 794 O O . GLU A 1 98 ? 7.719 8.508 0.441 1 98.31 98 GLU A O 1
ATOM 799 N N . VAL A 1 99 ? 9.031 7.441 -1.124 1 97.88 99 VAL A N 1
ATOM 800 C CA . VAL A 1 99 ? 9.891 8.594 -1.404 1 97.88 99 VAL A CA 1
ATOM 801 C C . VAL A 1 99 ? 9.586 9.133 -2.801 1 97.88 99 VAL A C 1
ATOM 803 O O . VAL A 1 99 ? 9.875 8.469 -3.803 1 97.88 99 VAL A O 1
ATOM 806 N N . TRP A 1 100 ? 8.977 10.352 -2.85 1 97.38 100 TRP A N 1
ATOM 807 C CA . TRP A 1 100 ? 8.633 10.945 -4.137 1 97.38 100 TRP A CA 1
ATOM 808 C C . TRP A 1 100 ? 9.867 11.5 -4.836 1 97.38 100 TRP A C 1
ATOM 810 O O . TRP A 1 100 ? 10.945 11.547 -4.246 1 97.38 100 TRP A O 1
ATOM 820 N N . ASP A 1 101 ? 9.789 11.852 -6.082 1 93.31 101 ASP A N 1
ATOM 821 C CA . ASP A 1 101 ? 10.914 12.258 -6.918 1 93.31 101 ASP A CA 1
ATOM 822 C C . ASP A 1 101 ? 11.641 13.461 -6.316 1 93.31 101 ASP A C 1
ATOM 824 O O . ASP A 1 101 ? 12.859 13.594 -6.445 1 93.31 101 ASP A O 1
ATOM 828 N N . ASP A 1 102 ? 10.938 14.336 -5.703 1 95.38 102 ASP A N 1
ATOM 829 C CA . ASP A 1 102 ? 11.555 15.531 -5.137 1 95.38 102 ASP A CA 1
ATOM 830 C C . ASP A 1 102 ? 12.117 15.25 -3.744 1 95.38 102 ASP A C 1
ATOM 832 O O . ASP A 1 102 ? 12.625 16.156 -3.08 1 95.38 102 ASP A O 1
ATOM 836 N N . GLY A 1 103 ? 11.992 14.016 -3.285 1 96.75 103 GLY A N 1
ATOM 837 C CA . GLY A 1 103 ? 12.578 13.609 -2.018 1 96.75 103 GLY A CA 1
ATOM 838 C C . GLY A 1 103 ? 11.594 13.625 -0.869 1 96.75 103 GLY A C 1
ATOM 839 O O . GLY A 1 103 ? 11.93 13.25 0.255 1 96.75 103 GLY A O 1
ATOM 840 N N . GLU A 1 104 ? 10.352 14.031 -1.133 1 98.12 104 GLU A N 1
ATOM 841 C CA . GLU A 1 104 ? 9.352 14.094 -0.066 1 98.12 104 GLU A CA 1
ATOM 842 C C . GLU A 1 104 ? 8.906 12.695 0.347 1 98.12 104 GLU A C 1
ATOM 844 O O . GLU A 1 104 ? 8.672 11.836 -0.504 1 98.12 104 GLU A O 1
ATOM 849 N N . ILE A 1 105 ? 8.836 12.445 1.67 1 98.44 105 ILE A N 1
ATOM 850 C CA . ILE A 1 105 ? 8.312 11.188 2.188 1 98.44 105 ILE A CA 1
ATOM 851 C C . ILE A 1 105 ? 6.809 11.305 2.4 1 98.44 105 ILE A C 1
ATOM 853 O O . ILE A 1 105 ? 6.344 12.195 3.117 1 98.44 105 ILE A O 1
ATOM 857 N N . VAL A 1 106 ? 6.031 10.414 1.76 1 98.75 106 VAL A N 1
ATOM 858 C CA . VAL A 1 106 ? 4.574 10.469 1.771 1 98.75 106 VAL A CA 1
ATOM 859 C C . VAL A 1 106 ? 4 9.094 2.102 1 98.75 106 VAL A C 1
ATOM 861 O O . VAL A 1 106 ? 4.496 8.078 1.614 1 98.75 106 VAL A O 1
ATOM 864 N N . PHE A 1 107 ? 3.059 9.094 3.018 1 98.88 107 PHE A N 1
ATOM 865 C CA . PHE A 1 107 ? 2.232 7.91 3.227 1 98.88 107 PHE A CA 1
ATOM 866 C C . PHE A 1 107 ? 1.07 7.879 2.242 1 98.88 107 PHE A C 1
ATOM 868 O O . PHE A 1 107 ? 0.403 8.891 2.031 1 98.88 107 PHE A O 1
ATOM 875 N N . ARG A 1 108 ? 0.792 6.73 1.599 1 98.88 108 ARG A N 1
ATOM 876 C CA . ARG A 1 108 ? -0.312 6.586 0.655 1 98.88 108 ARG A CA 1
ATOM 877 C C . ARG A 1 108 ? -1.145 5.348 0.969 1 98.88 108 ARG A C 1
ATOM 879 O O . ARG A 1 108 ? -0.597 4.285 1.269 1 98.88 108 ARG A O 1
ATOM 886 N N . HIS A 1 109 ? -2.424 5.477 0.955 1 98.62 109 HIS A N 1
ATOM 887 C CA . HIS A 1 109 ? -3.404 4.414 1.142 1 98.62 109 HIS A CA 1
ATOM 888 C C . HIS A 1 109 ? -4.566 4.555 0.164 1 98.62 109 HIS A C 1
ATOM 890 O O . HIS A 1 109 ? -5.02 5.668 -0.11 1 98.62 109 HIS A O 1
ATOM 896 N N . ALA A 1 110 ? -4.98 3.451 -0.413 1 98.56 110 ALA A N 1
ATOM 897 C CA . ALA A 1 110 ? -6.086 3.51 -1.369 1 98.56 110 ALA A CA 1
ATOM 898 C C . ALA A 1 110 ? -7.137 2.449 -1.058 1 98.56 110 ALA A C 1
ATOM 900 O O . ALA A 1 110 ? -6.805 1.353 -0.603 1 98.56 110 ALA A O 1
ATOM 901 N N . MET A 1 111 ? -8.336 2.824 -1.283 1 98 111 MET A N 1
ATOM 902 C CA . MET A 1 111 ? -9.484 1.933 -1.133 1 98 111 MET A CA 1
ATOM 903 C C . MET A 1 111 ? -10.219 1.767 -2.457 1 98 111 MET A C 1
ATOM 905 O O . MET A 1 111 ? -10.703 2.746 -3.029 1 98 111 MET A O 1
ATOM 909 N N . ALA A 1 112 ? -10.25 0.505 -2.902 1 97.75 112 ALA A N 1
ATOM 910 C CA . ALA A 1 112 ? -11.008 0.208 -4.113 1 97.75 112 ALA A CA 1
ATOM 911 C C . ALA A 1 112 ? -12.508 0.37 -3.873 1 97.75 112 ALA A C 1
ATOM 913 O O . ALA A 1 112 ? -13.016 -0.011 -2.818 1 97.75 112 ALA A O 1
ATOM 914 N N . LEU A 1 113 ? -13.133 0.948 -4.883 1 96.06 113 LEU A N 1
ATOM 915 C CA . LEU A 1 113 ? -14.586 1.069 -4.859 1 96.06 113 LEU A CA 1
ATOM 916 C C . LEU A 1 113 ? -15.211 0.316 -6.027 1 96.06 113 LEU A C 1
ATOM 918 O O . LEU A 1 113 ? -14.781 0.472 -7.176 1 96.06 113 LEU A O 1
ATOM 922 N N . MET A 1 114 ? -16.109 -0.598 -5.652 1 91.12 114 MET A N 1
ATOM 923 C CA . MET A 1 114 ? -16.844 -1.283 -6.723 1 91.12 114 MET A CA 1
ATOM 924 C C . MET A 1 114 ? -17.703 -0.305 -7.504 1 91.12 114 MET A C 1
ATOM 926 O O . MET A 1 114 ? -18 0.794 -7.027 1 91.12 114 MET A O 1
ATOM 930 N N . THR A 1 115 ? -18.062 -0.705 -8.711 1 88.12 115 THR A N 1
ATOM 931 C CA . THR A 1 115 ? -18.828 0.158 -9.602 1 88.12 115 THR A CA 1
ATOM 932 C C . THR A 1 115 ? -20.094 0.652 -8.906 1 88.12 115 THR A C 1
ATOM 934 O O . THR A 1 115 ? -20.859 -0.143 -8.344 1 88.12 115 THR A O 1
ATOM 937 N N . GLY A 1 116 ? -20.234 1.969 -8.836 1 85.44 116 GLY A N 1
ATOM 938 C CA . GLY A 1 116 ? -21.438 2.576 -8.281 1 85.44 116 GLY A CA 1
ATOM 939 C C . GLY A 1 116 ? -21.406 2.688 -6.77 1 85.44 116 GLY A C 1
ATOM 940 O O . GLY A 1 116 ? -22.344 3.188 -6.156 1 85.44 116 GLY A O 1
ATOM 941 N N . GLU A 1 117 ? -20.297 2.234 -6.191 1 91.25 117 GLU A N 1
ATOM 942 C CA . GLU A 1 117 ? -20.203 2.268 -4.734 1 91.25 117 GLU A CA 1
ATOM 943 C C . GLU A 1 117 ? -19.484 3.523 -4.254 1 91.25 117 GLU A C 1
ATOM 945 O O . GLU A 1 117 ? -18.672 4.098 -4.98 1 91.25 117 GLU A O 1
ATOM 950 N N . ARG A 1 118 ? -19.891 3.986 -3.055 1 94.62 118 ARG A N 1
ATOM 951 C CA . ARG A 1 118 ? -19.188 5.023 -2.297 1 94.62 118 ARG A CA 1
ATOM 952 C C . ARG A 1 118 ? -18.688 4.48 -0.963 1 94.62 118 ARG A C 1
ATOM 954 O O . ARG A 1 118 ? -19.203 3.482 -0.458 1 94.62 118 ARG A O 1
ATOM 961 N N . PRO A 1 119 ? -17.625 5.129 -0.502 1 96.31 119 PRO A N 1
ATOM 962 C CA . PRO A 1 119 ? -17.219 4.707 0.843 1 96.31 119 PRO A CA 1
ATOM 963 C C . PRO A 1 119 ? -18.25 5.082 1.907 1 96.31 119 PRO A C 1
ATOM 965 O O . PRO A 1 119 ? -18.984 6.062 1.744 1 96.31 119 PRO A O 1
ATOM 968 N N . THR A 1 120 ? -18.359 4.289 2.936 1 94.94 120 THR A N 1
ATOM 969 C CA . THR A 1 120 ? -19.109 4.727 4.109 1 94.94 120 THR A CA 1
ATOM 970 C C . THR A 1 120 ? -18.344 5.801 4.875 1 94.94 120 THR A C 1
ATOM 972 O O . THR A 1 120 ? -17.125 5.961 4.684 1 94.94 120 THR A O 1
ATOM 975 N N . LEU A 1 121 ? -19.094 6.535 5.738 1 96.31 121 LEU A N 1
ATOM 976 C CA . LEU A 1 121 ? -18.438 7.512 6.602 1 96.31 121 LEU A CA 1
ATOM 977 C C . LEU A 1 121 ? -17.375 6.844 7.453 1 96.31 121 LEU A C 1
ATOM 979 O O . LEU A 1 121 ? -16.266 7.383 7.617 1 96.31 121 LEU A O 1
ATOM 983 N N . ALA A 1 122 ? -17.672 5.656 7.93 1 96.12 122 ALA A N 1
ATOM 984 C CA . ALA A 1 122 ? -16.75 4.914 8.789 1 96.12 122 ALA A CA 1
ATOM 985 C C . ALA A 1 122 ? -15.5 4.5 8.031 1 96.12 122 ALA A C 1
ATOM 987 O O . ALA A 1 122 ? -14.391 4.539 8.57 1 96.12 122 ALA A O 1
ATOM 988 N N . GLN A 1 123 ? -15.641 4.066 6.809 1 96.5 123 GLN A N 1
ATOM 989 C CA . GLN A 1 123 ? -14.508 3.664 5.98 1 96.5 123 GLN A CA 1
ATOM 990 C C . GLN A 1 123 ? -13.578 4.844 5.699 1 96.5 123 GLN A C 1
ATOM 992 O O . GLN A 1 123 ? -12.359 4.723 5.805 1 96.5 123 GLN A O 1
ATOM 997 N N . ALA A 1 124 ? -14.156 6 5.352 1 97.81 124 ALA A N 1
ATOM 998 C CA . ALA A 1 124 ? -13.367 7.203 5.098 1 97.81 124 ALA A CA 1
ATOM 999 C C . ALA A 1 124 ? -12.625 7.645 6.355 1 97.81 124 ALA A C 1
ATOM 1001 O O . ALA A 1 124 ? -11.438 7.977 6.297 1 97.81 124 ALA A O 1
ATOM 1002 N N . ALA A 1 125 ? -13.328 7.625 7.473 1 97.81 125 ALA A N 1
ATOM 1003 C CA . ALA A 1 125 ? -12.695 7.98 8.742 1 97.81 125 ALA A CA 1
ATOM 1004 C C . ALA A 1 125 ? -11.57 7.016 9.086 1 97.81 125 ALA A C 1
ATOM 1006 O O . ALA A 1 125 ? -10.523 7.426 9.586 1 97.81 125 ALA A O 1
ATOM 1007 N N . ALA A 1 126 ? -11.805 5.746 8.789 1 97.56 126 ALA A N 1
ATOM 1008 C CA . ALA A 1 126 ? -10.797 4.727 9.086 1 97.56 126 ALA A CA 1
ATOM 1009 C C . ALA A 1 126 ? -9.539 4.938 8.258 1 97.56 126 ALA A C 1
ATOM 1011 O O . ALA A 1 126 ? -8.43 4.676 8.727 1 97.56 126 ALA A O 1
ATOM 1012 N N . MET A 1 127 ? -9.672 5.379 7.008 1 98.44 127 MET A N 1
ATOM 1013 C CA . MET A 1 127 ? -8.508 5.676 6.184 1 98.44 127 MET A CA 1
ATOM 1014 C C . MET A 1 127 ? -7.648 6.766 6.82 1 98.44 127 MET A C 1
ATOM 1016 O O . MET A 1 127 ? -6.422 6.676 6.82 1 98.44 127 MET A O 1
ATOM 1020 N N . ILE A 1 128 ? -8.297 7.797 7.359 1 98.62 128 ILE A N 1
ATOM 1021 C CA . ILE A 1 128 ? -7.586 8.891 8.016 1 98.62 128 ILE A CA 1
ATOM 1022 C C . ILE A 1 128 ? -6.848 8.367 9.242 1 98.62 128 ILE A C 1
ATOM 1024 O O . ILE A 1 128 ? -5.672 8.672 9.445 1 98.62 128 ILE A O 1
ATOM 1028 N N . ASP A 1 129 ? -7.539 7.531 10.016 1 97.94 129 ASP A N 1
ATOM 1029 C CA . ASP A 1 129 ? -6.938 6.965 11.219 1 97.94 129 ASP A CA 1
ATOM 1030 C C . ASP A 1 129 ? -5.691 6.152 10.875 1 97.94 129 ASP A C 1
ATOM 1032 O O . ASP A 1 129 ? -4.672 6.25 11.562 1 97.94 129 ASP A O 1
ATOM 1036 N N . VAL A 1 130 ? -5.773 5.344 9.875 1 97.94 130 VAL A N 1
ATOM 1037 C CA . VAL A 1 130 ? -4.668 4.504 9.43 1 97.94 130 VAL A CA 1
ATOM 1038 C C . VAL A 1 130 ? -3.465 5.375 9.078 1 97.94 130 VAL A C 1
ATOM 1040 O O . VAL A 1 130 ? -2.34 5.09 9.492 1 97.94 130 VAL A O 1
ATOM 1043 N N . ALA A 1 131 ? -3.676 6.434 8.328 1 98.75 131 ALA A N 1
ATOM 1044 C CA . ALA A 1 131 ? -2.605 7.336 7.902 1 98.75 131 ALA A CA 1
ATOM 1045 C C . ALA A 1 131 ? -1.952 8.016 9.102 1 98.75 131 ALA A C 1
ATOM 1047 O O . ALA A 1 131 ? -0.724 8.055 9.211 1 98.75 131 ALA A O 1
ATOM 1048 N N . MET A 1 132 ? -2.795 8.523 9.992 1 98.5 132 MET A N 1
ATOM 1049 C CA . MET A 1 132 ? -2.301 9.242 11.164 1 98.5 132 MET A CA 1
ATOM 1050 C C . MET A 1 132 ? -1.484 8.328 12.07 1 98.5 132 MET A C 1
ATOM 1052 O O . MET A 1 132 ? -0.411 8.703 12.539 1 98.5 132 MET A O 1
ATOM 1056 N N . GLU A 1 133 ? -1.997 7.141 12.297 1 97.12 133 GLU A N 1
ATOM 1057 C CA . GLU A 1 133 ? -1.294 6.172 13.133 1 97.12 133 GLU A CA 1
ATOM 1058 C C . GLU A 1 133 ? 0.06 5.805 12.531 1 97.12 133 GLU A C 1
ATOM 1060 O O . GLU A 1 133 ? 1.062 5.734 13.242 1 97.12 133 GLU A O 1
ATOM 1065 N N . GLY A 1 134 ? 0.097 5.559 11.227 1 97.44 134 GLY A N 1
ATOM 1066 C CA . GLY A 1 134 ? 1.352 5.27 10.555 1 97.44 134 GLY A CA 1
ATOM 1067 C C . GLY A 1 134 ? 2.357 6.402 10.648 1 97.44 134 GLY A C 1
ATOM 1068 O O . GLY A 1 134 ? 3.518 6.18 11 1 97.44 134 GLY A O 1
ATOM 1069 N N . ALA A 1 135 ? 1.889 7.613 10.352 1 98.06 135 ALA A N 1
ATOM 1070 C CA . ALA A 1 135 ? 2.768 8.781 10.375 1 98.06 135 ALA A CA 1
ATOM 1071 C C . ALA A 1 135 ? 3.326 9.016 11.781 1 98.06 135 ALA A C 1
ATOM 1073 O O . ALA A 1 135 ? 4.531 9.227 11.945 1 98.06 135 ALA A O 1
ATOM 1074 N N . ASP A 1 136 ? 2.471 8.938 12.766 1 97.5 136 ASP A N 1
ATOM 1075 C CA . ASP A 1 136 ? 2.918 9.148 14.141 1 97.5 136 ASP A CA 1
ATOM 1076 C C . ASP A 1 136 ? 3.92 8.078 14.562 1 97.5 136 ASP A C 1
ATOM 1078 O O . ASP A 1 136 ? 4.902 8.375 15.25 1 97.5 136 ASP A O 1
ATOM 1082 N N . ARG A 1 137 ? 3.686 6.914 14.156 1 96.25 137 ARG A N 1
ATOM 1083 C CA . ARG A 1 137 ? 4.52 5.797 14.586 1 96.25 137 ARG A CA 1
ATOM 1084 C C . ARG A 1 137 ? 5.902 5.867 13.945 1 96.25 137 ARG A C 1
ATOM 1086 O O . ARG A 1 137 ? 6.91 5.574 14.594 1 96.25 137 ARG A O 1
ATOM 1093 N N . PHE A 1 138 ? 5.988 6.27 12.727 1 97 138 PHE A N 1
ATOM 1094 C CA . PHE A 1 138 ? 7.242 6.055 12.008 1 97 138 PHE A CA 1
ATOM 1095 C C . PHE A 1 138 ? 7.934 7.379 11.719 1 97 138 PHE A C 1
ATOM 1097 O O . PHE A 1 138 ? 9.07 7.402 11.242 1 97 138 PHE A O 1
ATOM 1104 N N . TYR A 1 139 ? 7.309 8.562 12.047 1 96.69 139 TYR A N 1
ATOM 1105 C CA . TYR A 1 139 ? 7.902 9.883 11.859 1 96.69 139 TYR A CA 1
ATOM 1106 C C . TYR A 1 139 ? 9.281 9.953 12.492 1 96.69 139 TYR A C 1
ATOM 1108 O O . TYR A 1 139 ? 10.242 10.422 11.875 1 96.69 139 TYR A O 1
ATOM 1116 N N . PRO A 1 140 ? 9.477 9.406 13.695 1 94.62 140 PRO A N 1
ATOM 1117 C CA . PRO A 1 140 ? 10.797 9.523 14.328 1 94.62 140 PRO A CA 1
ATOM 1118 C C . PRO A 1 140 ? 11.906 8.859 13.516 1 94.62 140 PRO A C 1
ATOM 1120 O O . PRO A 1 140 ? 13.031 9.367 13.477 1 94.62 140 PRO A O 1
ATOM 1123 N N . ALA A 1 141 ? 11.602 7.754 12.914 1 95.25 141 ALA A N 1
ATOM 1124 C CA . ALA A 1 141 ? 12.602 7.066 12.102 1 95.25 141 ALA A CA 1
ATOM 1125 C C . ALA A 1 141 ? 13.039 7.926 10.922 1 95.25 141 ALA A C 1
ATOM 1127 O O . ALA A 1 141 ? 14.234 8.062 10.648 1 95.25 141 ALA A O 1
ATOM 1128 N N . PHE A 1 142 ? 12.047 8.555 10.266 1 96.19 142 PHE A N 1
ATOM 1129 C CA . PHE A 1 142 ? 12.344 9.398 9.117 1 96.19 142 PHE A CA 1
ATOM 1130 C C . PHE A 1 142 ? 13.078 10.664 9.547 1 96.19 142 PHE A C 1
ATOM 1132 O O . PHE A 1 142 ? 14.023 11.094 8.883 1 96.19 142 PHE A O 1
ATOM 1139 N N . ASP A 1 143 ? 12.602 11.211 10.602 1 94.31 143 ASP A N 1
ATOM 1140 C CA . ASP A 1 143 ? 13.227 12.422 11.133 1 94.31 143 ASP A CA 1
ATOM 1141 C C . ASP A 1 143 ? 14.68 12.172 11.508 1 94.31 143 ASP A C 1
ATOM 1143 O O . ASP A 1 143 ? 15.562 12.961 11.164 1 94.31 143 ASP A O 1
ATOM 1147 N N . PHE A 1 144 ? 14.891 11.047 12.164 1 92.38 144 PHE A N 1
ATOM 1148 C CA . PHE A 1 144 ? 16.234 10.672 12.578 1 92.38 144 PHE A CA 1
ATOM 1149 C C . PHE A 1 144 ? 17.156 10.508 11.367 1 92.38 144 PHE A C 1
ATOM 1151 O O . PHE A 1 144 ? 18.281 10.984 11.367 1 92.38 144 PHE A O 1
ATOM 1158 N N . MET A 1 145 ? 16.719 9.852 10.391 1 93.69 145 MET A N 1
ATOM 1159 C CA . MET A 1 145 ? 17.516 9.641 9.188 1 93.69 145 MET A CA 1
ATOM 1160 C C . MET A 1 145 ? 17.812 10.969 8.5 1 93.69 145 MET A C 1
ATOM 1162 O O . MET A 1 145 ? 18.953 11.219 8.086 1 93.69 145 MET A O 1
ATOM 1166 N N . ALA A 1 146 ? 16.844 11.836 8.406 1 93.81 146 ALA A N 1
ATOM 1167 C CA . ALA A 1 146 ? 16.969 13.102 7.676 1 93.81 146 ALA A CA 1
ATOM 1168 C C . ALA A 1 146 ? 17.953 14.0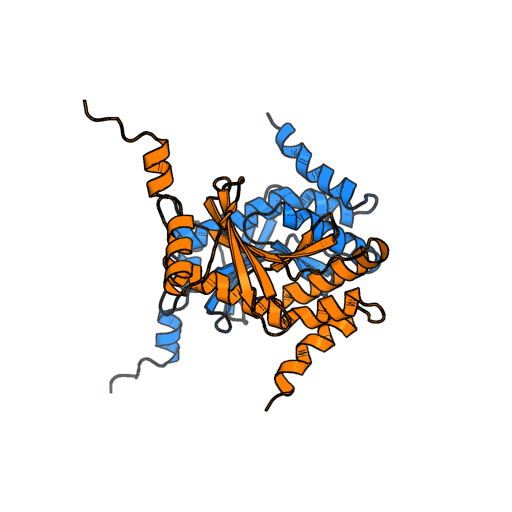47 8.375 1 93.81 146 ALA A C 1
ATOM 1170 O O . ALA A 1 146 ? 18.656 14.812 7.715 1 93.81 146 ALA A O 1
ATOM 1171 N N . ARG A 1 147 ? 17.953 14.086 9.586 1 90.81 147 ARG A N 1
ATOM 1172 C CA . ARG A 1 147 ? 18.844 14.961 10.344 1 90.81 147 ARG A CA 1
ATOM 1173 C C . ARG A 1 147 ? 20.281 14.461 10.289 1 90.81 147 ARG A C 1
ATOM 1175 O O . ARG A 1 147 ? 21.219 15.219 10.57 1 90.81 147 ARG A O 1
ATOM 1182 N N . GLY A 1 148 ? 20.531 13.352 9.812 1 79.44 148 GLY A N 1
ATOM 1183 C CA . GLY A 1 148 ? 21.891 12.836 9.664 1 79.44 148 GLY A CA 1
ATOM 1184 C C . GLY A 1 148 ? 22.312 11.961 10.828 1 79.44 148 GLY A C 1
ATOM 1185 O O . GLY A 1 148 ? 21.656 11.938 11.867 1 79.44 148 GLY A O 1
ATOM 1186 N N . GLY A 1 149 ? 23.141 10.82 10.609 1 68.62 149 GLY A N 1
ATOM 1187 C CA . GLY A 1 149 ? 23.875 10.164 11.672 1 68.62 149 GLY A CA 1
ATOM 1188 C C . GLY A 1 149 ? 23.5 8.703 11.859 1 68.62 149 GLY A C 1
ATOM 1189 O O . GLY A 1 149 ? 24.219 7.953 12.523 1 68.62 149 GLY A O 1
ATOM 1190 N N . LYS A 1 150 ? 22.25 8.414 11.383 1 74.75 150 LYS A N 1
ATOM 1191 C CA . LYS A 1 150 ? 21.938 7.035 11.734 1 74.75 150 LYS A CA 1
ATOM 1192 C C . LYS A 1 150 ? 21.609 6.211 10.492 1 74.75 150 LYS A C 1
ATOM 1194 O O . LYS A 1 150 ? 21.094 6.746 9.508 1 74.75 150 LYS A O 1
ATOM 1199 N N . SER A 1 151 ? 22.016 4.977 10.578 1 86.06 151 SER A N 1
ATOM 1200 C CA . SER A 1 151 ? 21.641 3.99 9.57 1 86.06 151 SER A CA 1
ATOM 1201 C C . SER A 1 151 ? 20.141 3.725 9.578 1 86.06 151 SER A C 1
ATOM 1203 O O . SER A 1 151 ? 19.453 4.02 10.562 1 86.06 151 SER A O 1
ATOM 1205 N N . PRO A 1 152 ? 19.609 3.244 8.461 1 86.69 152 PRO A N 1
ATOM 1206 C CA . PRO A 1 152 ? 18.203 2.854 8.438 1 86.69 152 PRO A CA 1
ATOM 1207 C C . PRO A 1 152 ? 17.828 1.919 9.586 1 86.69 152 PRO A C 1
ATOM 1209 O O . PRO A 1 152 ? 16.766 2.082 10.195 1 86.69 152 PRO A O 1
ATOM 1212 N N . ALA A 1 153 ? 18.703 1.071 9.828 1 84.75 153 ALA A N 1
ATOM 1213 C CA . ALA A 1 153 ? 18.453 0.139 10.922 1 84.75 153 ALA A CA 1
ATOM 1214 C C . ALA A 1 153 ? 18.359 0.875 12.258 1 84.75 153 ALA A C 1
ATOM 1216 O O . ALA A 1 153 ? 17.484 0.578 13.07 1 84.75 153 ALA A O 1
ATOM 1217 N N . GLU A 1 154 ? 19.188 1.817 12.5 1 85.94 154 GLU A N 1
ATOM 1218 C CA . GLU A 1 154 ? 19.156 2.625 13.719 1 85.94 154 GLU A CA 1
ATOM 1219 C C . GLU A 1 154 ? 17.922 3.521 13.75 1 85.94 154 GLU A C 1
ATOM 1221 O O . GLU A 1 154 ? 17.344 3.746 14.82 1 85.94 154 GLU A O 1
ATOM 1226 N N . ALA A 1 155 ? 17.547 3.971 12.594 1 87.19 155 ALA A N 1
ATOM 1227 C CA . ALA A 1 155 ? 16.375 4.848 12.492 1 87.19 155 ALA A CA 1
ATOM 1228 C C . ALA A 1 155 ? 15.102 4.109 12.875 1 87.19 155 ALA A C 1
ATOM 1230 O O . ALA A 1 155 ? 14.258 4.645 13.602 1 87.19 155 ALA A O 1
ATOM 1231 N N . ILE A 1 156 ? 14.977 2.877 12.492 1 87.44 156 ILE A N 1
ATOM 1232 C CA . ILE A 1 156 ? 13.789 2.08 12.773 1 87.44 156 ILE A CA 1
ATOM 1233 C C . ILE A 1 156 ? 13.703 1.81 14.273 1 87.44 156 ILE A C 1
ATOM 1235 O O . ILE A 1 156 ? 12.609 1.786 14.844 1 87.44 156 ILE A O 1
ATOM 1239 N N . ALA A 1 157 ? 14.844 1.507 14.883 1 83.81 157 ALA A N 1
ATOM 1240 C CA . ALA A 1 157 ? 14.891 1.271 16.328 1 83.81 157 ALA A CA 1
ATOM 1241 C C . ALA A 1 157 ? 14.344 2.473 17.094 1 83.81 157 ALA A C 1
ATOM 1243 O O . ALA A 1 157 ? 13.773 2.316 18.172 1 83.81 157 ALA A O 1
ATOM 1244 N N . ALA A 1 158 ? 14.445 3.602 16.547 1 76.38 158 ALA A N 1
ATOM 1245 C CA . ALA A 1 158 ? 13.984 4.836 17.172 1 76.38 158 ALA A CA 1
ATOM 1246 C C . ALA A 1 158 ? 12.461 4.871 17.266 1 76.38 158 ALA A C 1
ATOM 1248 O O . ALA A 1 158 ? 11.906 5.57 18.125 1 76.38 158 ALA A O 1
ATOM 1249 N N . CYS A 1 159 ? 11.742 4.246 16.359 1 77.25 159 CYS A N 1
ATOM 1250 C CA . CYS A 1 159 ? 10.289 4.32 16.391 1 77.25 159 CYS A CA 1
ATOM 1251 C C . CYS A 1 159 ? 9.688 3.125 17.109 1 77.25 159 CYS A C 1
ATOM 1253 O O . CYS A 1 159 ? 8.469 3.047 17.297 1 77.25 159 CYS A O 1
ATOM 1255 N N . MET A 1 160 ? 10.484 2.129 17.438 1 68.69 160 MET A N 1
ATOM 1256 C CA . MET A 1 160 ? 9.984 0.983 18.188 1 68.69 160 MET A CA 1
ATOM 1257 C C . MET A 1 160 ? 9.875 1.314 19.672 1 68.69 160 MET A C 1
ATOM 1259 O O . MET A 1 160 ? 9.055 0.732 20.391 1 68.69 160 MET A O 1
ATOM 1263 N N . PHE A 1 161 ? 10.773 2.121 20.281 1 55.56 161 PHE A N 1
ATOM 1264 C CA . PHE A 1 161 ? 10.859 2.373 21.719 1 55.56 161 PHE A CA 1
ATOM 1265 C C . PHE A 1 161 ? 9.656 3.176 22.203 1 55.56 161 PHE A C 1
ATOM 1267 O O . PHE A 1 161 ? 9.258 3.066 23.359 1 55.56 161 PHE A O 1
ATOM 1274 N N . ASP A 1 162 ? 9.172 4.098 21.516 1 51.38 162 ASP A N 1
ATOM 1275 C CA . ASP A 1 162 ? 8.266 5.008 22.203 1 51.38 162 ASP A CA 1
ATOM 1276 C C . ASP A 1 162 ? 7.105 4.242 22.844 1 51.38 162 ASP A C 1
ATOM 1278 O O . ASP A 1 162 ? 6.301 4.824 23.578 1 51.38 162 ASP A O 1
ATOM 1282 N N . THR A 1 163 ? 6.684 3.129 22.406 1 45.72 163 THR A N 1
ATOM 1283 C CA . THR A 1 163 ? 5.598 2.635 23.25 1 45.72 163 THR A CA 1
ATOM 1284 C C . THR A 1 163 ? 6.086 2.363 24.672 1 45.72 163 THR A C 1
ATOM 1286 O O . THR A 1 163 ? 5.297 2.014 25.547 1 45.72 163 THR A O 1
ATOM 1289 N N . VAL A 1 164 ? 7.309 2.254 24.938 1 39.12 164 VAL A N 1
ATOM 1290 C CA . VAL A 1 164 ? 7.719 2.012 26.328 1 39.12 164 VAL A CA 1
ATOM 1291 C C . VAL A 1 164 ? 7.59 3.299 27.141 1 39.12 164 VAL A C 1
ATOM 1293 O O . VAL A 1 164 ? 7.641 3.271 28.375 1 39.12 164 VAL A O 1
ATOM 1296 N N . GLY A 1 165 ? 7.734 4.496 26.625 1 31.95 165 GLY A N 1
ATOM 1297 C CA . GLY A 1 165 ? 7.91 5.645 27.5 1 31.95 165 GLY A CA 1
ATOM 1298 C C . GLY A 1 165 ? 6.734 5.867 28.438 1 31.95 165 GLY A C 1
ATOM 1299 O O . GLY A 1 165 ? 6.918 6.156 29.625 1 31.95 165 GLY A O 1
ATOM 1300 N N . GLU A 1 166 ? 5.543 6.648 27.938 1 34.66 166 GLU A N 1
ATOM 1301 C CA . GLU A 1 166 ? 4.777 7.484 28.859 1 34.66 166 GLU A CA 1
ATOM 1302 C C . GLU A 1 166 ? 3.926 6.633 29.797 1 34.66 166 GLU A C 1
ATOM 1304 O O . GLU A 1 166 ? 3.121 7.164 30.562 1 34.66 166 GLU A O 1
ATOM 1309 N N . ALA A 1 167 ? 4.098 5.32 30.016 1 29.52 167 ALA A N 1
ATOM 1310 C CA . ALA A 1 167 ? 3.404 5.109 31.281 1 29.52 167 ALA A CA 1
ATOM 1311 C C . ALA A 1 167 ? 4.277 5.535 32.469 1 29.52 167 ALA A C 1
ATOM 1313 O O . ALA A 1 167 ? 5.504 5.543 32.344 1 29.52 167 ALA A O 1
ATOM 1314 N N . MET B 1 1 ? -27.484 -33.094 24.734 1 29.03 1 MET B N 1
ATOM 1315 C CA . MET B 1 1 ? -26.281 -32.375 25.109 1 29.03 1 MET B CA 1
ATOM 1316 C C . MET B 1 1 ? -25.797 -31.484 23.953 1 29.03 1 MET B C 1
ATOM 1318 O O . MET B 1 1 ? -25.453 -31.984 22.891 1 29.03 1 MET B O 1
ATOM 1322 N N . ASP B 1 2 ? -26.328 -30.266 23.75 1 39.41 2 ASP B N 1
ATOM 1323 C CA . ASP B 1 2 ? -25.984 -29.25 22.75 1 39.41 2 ASP B CA 1
ATOM 1324 C C . ASP B 1 2 ? -24.5 -28.922 22.781 1 39.41 2 ASP B C 1
ATOM 1326 O O . ASP B 1 2 ? -23.969 -28.484 23.812 1 39.41 2 ASP B O 1
ATOM 1330 N N . THR B 1 3 ? -23.641 -29.656 22.172 1 43.69 3 THR B N 1
ATOM 1331 C CA . THR B 1 3 ? -22.219 -29.328 22.078 1 43.69 3 THR B CA 1
ATOM 1332 C C . THR B 1 3 ? -22.031 -27.828 21.812 1 43.69 3 THR B C 1
ATOM 1334 O O . THR B 1 3 ? -22.531 -27.312 20.812 1 43.69 3 THR B O 1
ATOM 1337 N N . PRO B 1 4 ? -21.672 -27.062 22.766 1 43.38 4 PRO B N 1
ATOM 1338 C CA . PRO B 1 4 ? -21.391 -25.641 22.578 1 43.38 4 PRO B CA 1
ATOM 1339 C C . PRO B 1 4 ? -20.531 -25.375 21.344 1 43.38 4 PRO B C 1
ATOM 1341 O O . PRO B 1 4 ? -19.578 -26.109 21.078 1 43.38 4 PRO B O 1
ATOM 1344 N N . GLN B 1 5 ? -21.172 -25 20.25 1 49.09 5 GLN B N 1
ATOM 1345 C CA . GLN B 1 5 ? -20.359 -24.547 19.141 1 49.09 5 GLN B CA 1
ATOM 1346 C C . GLN B 1 5 ? -19.125 -23.797 19.625 1 49.09 5 GLN B C 1
ATOM 1348 O O . GLN B 1 5 ? -19.234 -22.828 20.359 1 49.09 5 GLN B O 1
ATOM 1353 N N . SER B 1 6 ? -18 -24.469 19.875 1 47.69 6 SER B N 1
ATOM 1354 C CA . SER B 1 6 ? -16.766 -23.891 20.391 1 47.69 6 SER B CA 1
ATOM 1355 C C . SER B 1 6 ? -16.453 -22.562 19.703 1 47.69 6 SER B C 1
ATOM 1357 O O . SER B 1 6 ? -16.875 -22.328 18.578 1 47.69 6 SER B O 1
ATOM 1359 N N . ASP B 1 7 ? -16.078 -21.547 20.547 1 48.03 7 ASP B N 1
ATOM 1360 C CA . ASP B 1 7 ? -15.594 -20.25 20.109 1 48.03 7 ASP B CA 1
ATOM 1361 C C . ASP B 1 7 ? -14.789 -20.375 18.812 1 48.03 7 ASP B C 1
ATOM 1363 O O . ASP B 1 7 ? -14.719 -19.422 18.031 1 48.03 7 ASP B O 1
ATOM 1367 N N . GLU B 1 8 ? -14.109 -21.438 18.719 1 49.69 8 GLU B N 1
ATOM 1368 C CA . GLU B 1 8 ? -13.383 -21.719 17.484 1 49.69 8 GLU B CA 1
ATOM 1369 C C . GLU B 1 8 ? -14.336 -21.906 16.312 1 49.69 8 GLU B C 1
ATOM 1371 O O . GLU B 1 8 ? -14.023 -21.516 15.18 1 49.69 8 GLU B O 1
ATOM 1376 N N . ASP B 1 9 ? -15.383 -22.562 16.516 1 50.5 9 ASP B N 1
ATOM 1377 C CA . ASP B 1 9 ? -16.344 -22.797 15.461 1 50.5 9 ASP B CA 1
ATOM 1378 C C . ASP B 1 9 ? -16.938 -21.484 14.945 1 50.5 9 ASP B C 1
ATOM 1380 O O . ASP B 1 9 ? -17.203 -21.344 13.75 1 50.5 9 ASP B O 1
ATOM 1384 N N . VAL B 1 10 ? -17.281 -20.656 15.906 1 48.41 10 VAL B N 1
ATOM 1385 C CA . VAL B 1 10 ? -17.828 -19.344 15.594 1 48.41 10 VAL B CA 1
ATOM 1386 C C . VAL B 1 10 ? -16.781 -18.516 14.859 1 48.41 10 VAL B C 1
ATOM 1388 O O . VAL B 1 10 ? -17.094 -17.797 13.914 1 48.41 10 VAL B O 1
ATOM 1391 N N . LEU B 1 11 ? -15.484 -18.484 15.32 1 49.72 11 LEU B N 1
ATOM 1392 C CA . LEU B 1 11 ? -14.383 -17.766 14.688 1 49.72 11 LEU B CA 1
ATOM 1393 C C . LEU B 1 11 ? -14.188 -18.234 13.25 1 49.72 11 LEU B C 1
ATOM 1395 O O . LEU B 1 11 ? -13.852 -17.453 12.367 1 49.72 11 LEU B O 1
ATOM 1399 N N . LEU B 1 12 ? -14.406 -19.547 13.047 1 52 12 LEU B N 1
ATOM 1400 C CA . LEU B 1 12 ? -14.32 -20.156 11.727 1 52 12 LEU B CA 1
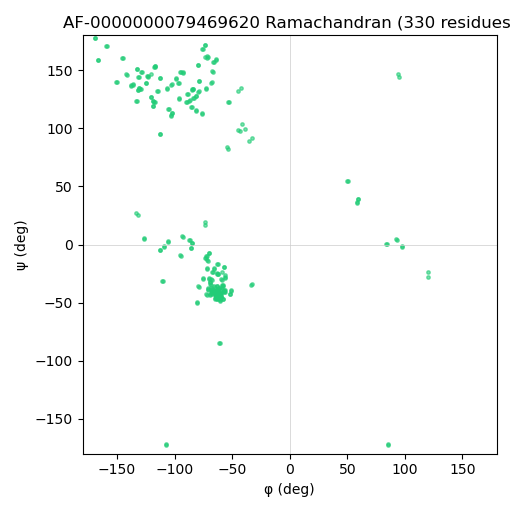ATOM 1401 C C . LEU B 1 12 ? -15.461 -19.703 10.828 1 52 12 LEU B C 1
ATOM 1403 O O . LEU B 1 12 ? -15.289 -19.547 9.617 1 52 12 LEU B O 1
ATOM 1407 N N . ALA B 1 13 ? -16.609 -19.453 11.484 1 56.22 13 ALA B N 1
ATOM 1408 C CA . ALA B 1 13 ? -17.797 -19.062 10.742 1 56.22 13 ALA B CA 1
ATOM 1409 C C . ALA B 1 13 ? -17.656 -17.656 10.172 1 56.22 13 ALA B C 1
ATOM 1411 O O . ALA B 1 13 ? -18.328 -17.297 9.195 1 56.22 13 ALA B O 1
ATOM 1412 N N . HIS B 1 14 ? -16.578 -17 10.578 1 71.31 14 HIS B N 1
ATOM 1413 C CA . HIS B 1 14 ? -16.422 -15.617 10.141 1 71.31 14 HIS B CA 1
ATOM 1414 C C . HIS B 1 14 ? -15.023 -15.359 9.594 1 71.31 14 HIS B C 1
ATOM 1416 O O . HIS B 1 14 ? -14.539 -14.227 9.641 1 71.31 14 HIS B O 1
ATOM 1422 N N . ASP B 1 15 ? -14.445 -16.422 9.141 1 88.75 15 ASP B N 1
ATOM 1423 C CA . ASP B 1 15 ? -13.109 -16.328 8.555 1 88.75 15 ASP B CA 1
ATOM 1424 C C . ASP B 1 15 ? -13.18 -15.727 7.148 1 88.75 15 ASP B C 1
ATOM 1426 O O . ASP B 1 15 ? -13.688 -16.359 6.223 1 88.75 15 ASP B O 1
ATOM 1430 N N . PRO B 1 16 ? -12.625 -14.5 6.973 1 95.94 16 PRO B N 1
ATOM 1431 C CA . PRO B 1 16 ? -12.695 -13.891 5.641 1 95.94 16 PRO B CA 1
ATOM 1432 C C . PRO B 1 16 ? -12.07 -14.766 4.555 1 95.94 16 PRO B C 1
ATOM 1434 O O . PRO B 1 16 ? -12.414 -14.625 3.377 1 95.94 16 PRO B O 1
ATOM 1437 N N . LEU B 1 17 ? -11.242 -15.703 4.918 1 97.69 17 LEU B N 1
ATOM 1438 C CA . LEU B 1 17 ? -10.57 -16.562 3.945 1 97.69 17 LEU B CA 1
ATOM 1439 C C . LEU B 1 17 ? -11.555 -17.547 3.334 1 97.69 17 LEU B C 1
ATOM 1441 O O . LEU B 1 17 ? -11.305 -18.094 2.254 1 97.69 17 LEU B O 1
ATOM 1445 N N . ASP B 1 18 ? -12.664 -17.797 4.016 1 96.38 18 ASP B N 1
ATOM 1446 C CA . ASP B 1 18 ? -13.703 -18.641 3.443 1 96.38 18 ASP B CA 1
ATOM 1447 C C . ASP B 1 18 ? -14.219 -18.078 2.121 1 96.38 18 ASP B C 1
ATOM 1449 O O . ASP B 1 18 ? -14.492 -18.828 1.184 1 96.38 18 ASP B O 1
ATOM 1453 N N . VAL B 1 19 ? -14.328 -16.766 2.096 1 97.38 19 VAL B N 1
ATOM 1454 C CA . VAL B 1 19 ? -14.789 -16.094 0.886 1 97.38 19 VAL B CA 1
ATOM 1455 C C . VAL B 1 19 ? -13.781 -16.297 -0.24 1 97.38 19 VAL B C 1
ATOM 1457 O O . VAL B 1 19 ? -14.164 -16.562 -1.382 1 97.38 19 VAL B O 1
ATOM 1460 N N . VAL B 1 20 ? -12.508 -16.203 0.05 1 98.12 20 VAL B N 1
ATOM 1461 C CA . VAL B 1 20 ? -11.453 -16.375 -0.943 1 98.12 20 VAL B CA 1
ATOM 1462 C C . VAL B 1 20 ? -11.484 -17.812 -1.48 1 98.12 20 VAL B C 1
ATOM 1464 O O . VAL B 1 20 ? -11.344 -18.031 -2.686 1 98.12 20 VAL B O 1
ATOM 1467 N N . GLU B 1 21 ? -11.688 -18.797 -0.589 1 97.75 21 GLU B N 1
ATOM 1468 C CA . GLU B 1 21 ? -11.797 -20.188 -1.019 1 97.75 21 GLU B CA 1
ATOM 1469 C C . GLU B 1 21 ? -12.922 -20.359 -2.033 1 97.75 21 GLU B C 1
ATOM 1471 O O . GLU B 1 21 ? -12.766 -21.094 -3.014 1 97.75 21 GLU B O 1
ATOM 1476 N N . HIS B 1 22 ? -13.969 -19.703 -1.762 1 97.25 22 HIS B N 1
ATOM 1477 C CA . HIS B 1 22 ? -15.102 -19.797 -2.678 1 97.25 22 HIS B CA 1
ATOM 1478 C C . HIS B 1 22 ? -14.742 -19.234 -4.047 1 97.25 22 HIS B C 1
ATOM 1480 O O . HIS B 1 22 ? -15.125 -19.797 -5.074 1 97.25 22 HIS B O 1
ATOM 1486 N N . VAL B 1 23 ? -13.992 -18.109 -4.059 1 98 23 VAL B N 1
ATOM 1487 C CA . VAL B 1 23 ? -13.547 -17.516 -5.316 1 98 23 VAL B CA 1
ATOM 1488 C C . VAL B 1 23 ? -12.664 -18.516 -6.074 1 98 23 VAL B C 1
ATOM 1490 O O . VAL B 1 23 ? -12.859 -18.734 -7.27 1 98 23 VAL B O 1
ATOM 1493 N N . LEU B 1 24 ? -11.727 -19.125 -5.406 1 98.25 24 LEU B N 1
ATOM 1494 C CA . LEU B 1 24 ? -10.766 -20.031 -6.027 1 98.25 24 LEU B CA 1
ATOM 1495 C C . LEU B 1 24 ? -11.461 -21.297 -6.531 1 98.25 24 LEU B C 1
ATOM 1497 O O . LEU B 1 24 ? -11.164 -21.781 -7.625 1 98.25 24 LEU B O 1
ATOM 1501 N N . GLN B 1 25 ? -12.398 -21.75 -5.734 1 97.69 25 GLN B N 1
ATOM 1502 C CA . GLN B 1 25 ? -13.164 -22.922 -6.133 1 97.69 25 GLN B CA 1
ATOM 1503 C C . GLN B 1 25 ? -13.984 -22.641 -7.391 1 97.69 25 GLN B C 1
ATOM 1505 O O . GLN B 1 25 ? -14.031 -23.469 -8.305 1 97.69 25 GLN B O 1
ATOM 1510 N N . ALA B 1 26 ? -14.609 -21.547 -7.383 1 96.88 26 ALA B N 1
ATOM 1511 C CA . ALA B 1 26 ? -15.43 -21.156 -8.531 1 96.88 26 ALA B CA 1
ATOM 1512 C C . ALA B 1 26 ? -14.586 -21.078 -9.797 1 96.88 26 ALA B C 1
ATOM 1514 O O . ALA B 1 26 ? -15.086 -21.297 -10.906 1 96.88 26 ALA B O 1
ATOM 1515 N N . GLU B 1 27 ? -13.32 -20.75 -9.672 1 95.31 27 GLU B N 1
ATOM 1516 C CA . GLU B 1 27 ? -12.414 -20.641 -10.805 1 95.31 27 GLU B CA 1
ATOM 1517 C C . GLU B 1 27 ? -11.664 -21.938 -11.039 1 95.31 27 GLU B C 1
ATOM 1519 O O . GLU B 1 27 ? -10.734 -22 -11.852 1 95.31 27 GLU B O 1
ATOM 1524 N N . ASN B 1 28 ? -11.984 -23 -10.344 1 96.69 28 ASN B N 1
ATOM 1525 C CA . ASN B 1 28 ? -11.398 -24.328 -10.453 1 96.69 28 ASN B CA 1
ATOM 1526 C C . ASN B 1 28 ? -9.891 -24.312 -10.195 1 96.69 28 ASN B C 1
ATOM 1528 O O . ASN B 1 28 ? -9.133 -24.984 -10.891 1 96.69 28 ASN B O 1
ATOM 1532 N N . LEU B 1 29 ? -9.531 -23.438 -9.258 1 97.25 29 LEU B N 1
ATOM 1533 C CA . LEU B 1 29 ? -8.117 -23.328 -8.898 1 97.25 29 LEU B CA 1
ATOM 1534 C C . LEU B 1 29 ? -7.816 -24.172 -7.66 1 97.25 29 LEU B C 1
ATOM 1536 O O . LEU B 1 29 ? -8.617 -24.219 -6.727 1 97.25 29 LEU B O 1
ATOM 1540 N N . GLN B 1 30 ? -6.707 -24.812 -7.707 1 97.5 30 GLN B N 1
ATOM 1541 C CA . GLN B 1 30 ? -6.23 -25.516 -6.527 1 97.5 30 GLN B CA 1
ATOM 1542 C C . GLN B 1 30 ? -5.602 -24.562 -5.523 1 97.5 30 GLN B C 1
ATOM 1544 O O . GLN B 1 30 ? -4.926 -23.609 -5.91 1 97.5 30 GLN B O 1
ATOM 1549 N N . PHE B 1 31 ? -5.855 -24.812 -4.234 1 98.31 31 PHE B N 1
ATOM 1550 C CA . PHE B 1 31 ? -5.273 -24 -3.17 1 98.31 31 PHE B CA 1
ATOM 1551 C C . PHE B 1 31 ? -4.965 -24.844 -1.945 1 98.31 31 PHE B C 1
ATOM 1553 O O . PHE B 1 31 ? -5.492 -25.953 -1.8 1 98.31 31 PHE B O 1
ATOM 1560 N N . ASP B 1 32 ? -4.066 -24.312 -1.085 1 97.69 32 ASP B N 1
ATOM 1561 C CA . ASP B 1 32 ? -3.656 -24.984 0.141 1 97.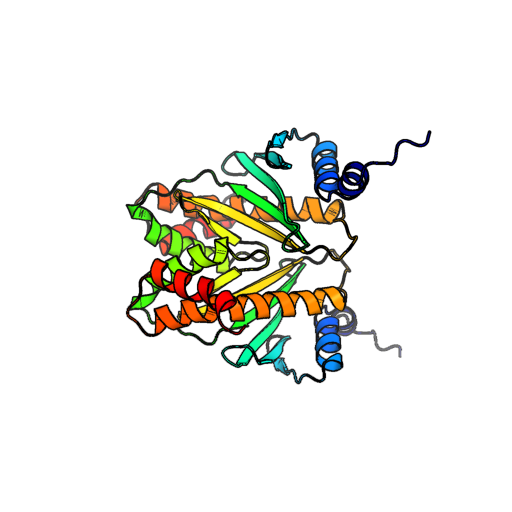69 32 ASP B CA 1
ATOM 1562 C C . ASP B 1 32 ? -3.77 -24.062 1.347 1 97.69 32 ASP B C 1
ATOM 1564 O O . ASP B 1 32 ? -3.404 -22.875 1.268 1 97.69 32 ASP B O 1
ATOM 1568 N N . ARG B 1 33 ? -4.324 -24.531 2.398 1 96.06 33 ARG B N 1
ATOM 1569 C CA . ARG B 1 33 ? -4.215 -23.844 3.686 1 96.06 33 ARG B CA 1
ATOM 1570 C C . ARG B 1 33 ? -2.891 -24.172 4.367 1 96.06 33 ARG B C 1
ATOM 1572 O O . ARG B 1 33 ? -2.633 -25.328 4.711 1 96.06 33 ARG B O 1
ATOM 1579 N N . THR B 1 34 ? -2.111 -23.203 4.516 1 96.19 34 THR B N 1
ATOM 1580 C CA . THR B 1 34 ? -0.8 -23.438 5.109 1 96.19 34 THR B CA 1
ATOM 1581 C C . THR B 1 34 ? -0.924 -23.688 6.609 1 96.19 34 THR B C 1
ATOM 1583 O O . THR B 1 34 ? -1.999 -23.5 7.188 1 96.19 34 THR B O 1
ATOM 1586 N N . GLU B 1 35 ? 0.206 -24.094 7.254 1 93.44 35 GLU B N 1
ATOM 1587 C CA . GLU B 1 35 ? 0.243 -24.312 8.695 1 93.44 35 GLU B CA 1
ATOM 1588 C C . GLU B 1 35 ? -0.027 -23.031 9.461 1 93.44 35 GLU B C 1
ATOM 1590 O O . GLU B 1 35 ? -0.592 -23.047 10.555 1 93.44 35 GLU B O 1
ATOM 1595 N N . GLU B 1 36 ? 0.281 -21.906 8.805 1 92.56 36 GLU B N 1
ATOM 1596 C CA . GLU B 1 36 ? 0.085 -20.609 9.43 1 92.56 36 GLU B CA 1
ATOM 1597 C C . GLU B 1 36 ? -1.346 -20.109 9.234 1 92.56 36 GLU B C 1
ATOM 1599 O O . GLU B 1 36 ? -1.73 -19.078 9.773 1 92.56 36 GLU B O 1
ATOM 1604 N N . GLY B 1 37 ? -2.135 -20.844 8.516 1 94.19 37 GLY B N 1
ATOM 1605 C CA . GLY B 1 37 ? -3.533 -20.5 8.312 1 94.19 37 GLY B CA 1
ATOM 1606 C C . GLY B 1 37 ? -3.766 -19.688 7.055 1 94.19 37 GLY B C 1
ATOM 1607 O O . GLY B 1 37 ? -4.887 -19.234 6.793 1 94.19 37 GLY B O 1
ATOM 1608 N N . ASP B 1 38 ? -2.699 -19.484 6.285 1 97.81 38 ASP B N 1
ATOM 1609 C CA . ASP B 1 38 ? -2.826 -18.719 5.043 1 97.81 38 ASP B CA 1
ATOM 1610 C C . ASP B 1 38 ? -3.393 -19.594 3.924 1 97.81 38 ASP B C 1
ATOM 1612 O O . ASP B 1 38 ? -3.373 -20.828 4.016 1 97.81 38 ASP B O 1
ATOM 1616 N N . LEU B 1 39 ? -3.992 -18.938 3.012 1 98.69 39 LEU B N 1
ATOM 1617 C CA . LEU B 1 39 ? -4.496 -19.609 1.822 1 98.69 39 LEU B CA 1
ATOM 1618 C C . LEU B 1 39 ? -3.582 -19.375 0.627 1 98.69 39 LEU B C 1
ATOM 1620 O O . LEU B 1 39 ? -3.518 -18.25 0.111 1 98.69 39 LEU B O 1
ATOM 1624 N N . ALA B 1 40 ? -2.93 -20.422 0.146 1 98.75 40 ALA B N 1
ATOM 1625 C CA . ALA B 1 40 ? -1.9 -20.281 -0.882 1 98.75 40 ALA B CA 1
ATOM 1626 C C . ALA B 1 40 ? -2.35 -20.922 -2.193 1 98.75 40 ALA B C 1
ATOM 1628 O O . ALA B 1 40 ? -3 -21.969 -2.188 1 98.75 40 ALA B O 1
ATOM 1629 N N . PHE B 1 41 ? -1.997 -20.328 -3.301 1 98.75 41 PHE B N 1
ATOM 1630 C CA . PHE B 1 41 ? -2.299 -20.844 -4.633 1 98.75 41 PHE B CA 1
ATOM 1631 C C . PHE B 1 41 ? -1.355 -20.234 -5.668 1 98.75 41 PHE B C 1
ATOM 1633 O O . PHE B 1 41 ? -0.535 -19.375 -5.348 1 98.75 41 PHE B O 1
ATOM 1640 N N . THR B 1 42 ? -1.414 -20.766 -6.836 1 98.69 42 THR B N 1
ATOM 1641 C CA . THR B 1 42 ? -0.562 -20.312 -7.93 1 98.69 42 THR B CA 1
ATOM 1642 C C . THR B 1 42 ? -1.401 -19.922 -9.141 1 98.69 42 THR B C 1
ATOM 1644 O O . THR B 1 42 ? -2.408 -20.562 -9.438 1 98.69 42 THR B O 1
ATOM 1647 N N . LEU B 1 43 ? -1.032 -18.859 -9.766 1 98.56 43 LEU B N 1
ATOM 1648 C CA . LEU B 1 43 ? -1.677 -18.438 -11 1 98.56 43 LEU B CA 1
ATOM 1649 C C . LEU B 1 43 ? -0.644 -18.188 -12.094 1 98.56 43 LEU B C 1
ATOM 1651 O O . LEU B 1 43 ? 0.444 -17.672 -11.828 1 98.56 43 LEU B O 1
ATOM 1655 N N . ALA B 1 44 ? -1.067 -18.438 -13.281 1 98.12 44 ALA B N 1
ATOM 1656 C CA . ALA B 1 44 ? -0.219 -18.172 -14.438 1 98.12 44 ALA B CA 1
ATOM 1657 C C . ALA B 1 44 ? -0.28 -16.688 -14.836 1 98.12 44 ALA B C 1
ATOM 1659 O O . ALA B 1 44 ? -1.366 -16.125 -15 1 98.12 44 ALA B O 1
ATOM 1660 N N . GLY B 1 45 ? 0.859 -16.094 -14.953 1 97.69 45 GLY B N 1
ATOM 1661 C CA . GLY B 1 45 ? 0.961 -14.742 -15.484 1 97.69 45 GLY B CA 1
ATOM 1662 C C . GLY B 1 45 ? 1.556 -14.688 -16.875 1 97.69 45 GLY B C 1
ATOM 1663 O O . GLY B 1 45 ? 1.72 -15.727 -17.531 1 97.69 45 GLY B O 1
ATOM 1664 N N . ASP B 1 46 ? 1.826 -13.445 -17.344 1 96.06 46 ASP B N 1
ATOM 1665 C CA . ASP B 1 46 ? 2.35 -13.234 -18.688 1 96.06 46 ASP B CA 1
ATOM 1666 C C . ASP B 1 46 ? 3.789 -13.734 -18.797 1 96.06 46 ASP B C 1
ATOM 1668 O O . ASP B 1 46 ? 4.223 -14.164 -19.875 1 96.06 46 ASP B O 1
ATOM 1672 N N . TRP B 1 47 ? 4.488 -13.672 -17.672 1 96 47 TRP B N 1
ATOM 1673 C CA . TRP B 1 47 ? 5.922 -13.938 -17.719 1 96 47 TRP B CA 1
ATOM 1674 C C . TRP B 1 47 ? 6.25 -15.258 -17.031 1 96 47 TRP B C 1
ATOM 1676 O O . TRP B 1 47 ? 7.195 -15.945 -17.406 1 96 47 TRP B O 1
ATOM 1686 N N . LYS B 1 48 ? 5.492 -15.602 -16.047 1 96.19 48 LYS B N 1
ATOM 1687 C CA . LYS B 1 48 ? 5.672 -16.828 -15.289 1 96.19 48 LYS B CA 1
ATOM 1688 C C . LYS B 1 48 ? 4.477 -17.094 -14.375 1 96.19 48 LYS B C 1
ATOM 1690 O O . LYS B 1 48 ? 3.549 -16.281 -14.312 1 96.19 48 LYS B O 1
ATOM 1695 N N . ASP B 1 49 ? 4.57 -18.25 -13.672 1 98.12 49 ASP B N 1
ATOM 1696 C CA . ASP B 1 49 ? 3.596 -18.531 -12.617 1 98.12 49 ASP B CA 1
ATOM 1697 C C . ASP B 1 49 ? 3.936 -17.766 -11.336 1 98.12 49 ASP B C 1
ATOM 1699 O O . ASP B 1 49 ? 5.094 -17.75 -10.914 1 98.12 49 ASP B O 1
ATOM 1703 N N . TYR B 1 50 ? 2.92 -17.156 -10.836 1 98.75 50 TYR B N 1
ATOM 1704 C CA . TYR B 1 50 ? 3.104 -16.438 -9.586 1 98.75 50 TYR B CA 1
ATOM 1705 C C . TYR B 1 50 ? 2.529 -17.219 -8.414 1 98.75 50 TYR B C 1
ATOM 1707 O O . TYR B 1 50 ? 1.458 -17.828 -8.523 1 98.75 50 TYR B O 1
ATOM 1715 N N . GLU B 1 51 ? 3.225 -17.266 -7.312 1 98.69 51 GLU B N 1
ATOM 1716 C CA . GLU B 1 51 ? 2.674 -17.766 -6.055 1 98.69 51 GLU B CA 1
ATOM 1717 C C . GLU B 1 51 ? 1.965 -16.656 -5.285 1 98.69 51 GLU B C 1
ATOM 1719 O O . GLU B 1 51 ? 2.539 -15.586 -5.051 1 98.69 51 GLU B O 1
ATOM 1724 N N . LEU B 1 52 ? 0.711 -16.875 -4.961 1 98.81 52 LEU B N 1
ATOM 1725 C CA . LEU B 1 52 ? -0.075 -15.922 -4.176 1 98.81 52 LEU B CA 1
ATOM 1726 C C . LEU B 1 52 ? -0.521 -16.547 -2.857 1 98.81 52 LEU B C 1
ATOM 1728 O O . LEU B 1 52 ? -0.662 -17.781 -2.764 1 98.81 52 LEU B O 1
ATOM 1732 N N . TRP B 1 53 ? -0.747 -15.664 -1.8 1 98.75 53 TRP B N 1
ATOM 1733 C CA . TRP B 1 53 ? -1.392 -16.156 -0.586 1 98.75 53 TRP B CA 1
ATOM 1734 C C . TRP B 1 53 ? -2.184 -15.047 0.097 1 98.75 53 TRP B C 1
ATOM 1736 O O . TRP B 1 53 ? -1.769 -13.883 0.088 1 98.75 53 TRP B O 1
ATOM 1746 N N . PHE B 1 54 ? -3.334 -15.445 0.586 1 98.81 54 PHE B N 1
ATOM 1747 C CA . PHE B 1 54 ? -4.152 -14.578 1.42 1 98.81 54 PHE B CA 1
ATOM 1748 C C . PHE B 1 54 ? -3.953 -14.891 2.896 1 98.81 54 PHE B C 1
ATOM 1750 O O . PHE B 1 54 ? -3.836 -16.062 3.275 1 98.81 54 PHE B O 1
ATOM 1757 N N . ALA B 1 55 ? -3.961 -13.898 3.699 1 98.12 55 ALA B N 1
ATOM 1758 C CA . ALA B 1 55 ? -3.904 -14.023 5.152 1 98.12 55 ALA B CA 1
ATOM 1759 C C . ALA B 1 55 ? -4.902 -13.078 5.824 1 98.12 55 ALA B C 1
ATOM 1761 O O . ALA B 1 55 ? -5.086 -11.945 5.379 1 98.12 55 ALA B O 1
ATOM 1762 N N . TRP B 1 56 ? -5.566 -13.609 6.812 1 97.12 56 TRP B N 1
ATOM 1763 C CA . TRP B 1 56 ? -6.32 -12.742 7.711 1 97.12 56 TRP B CA 1
ATOM 1764 C C . TRP B 1 56 ? -5.418 -12.164 8.797 1 97.12 56 TRP B C 1
ATOM 1766 O O . TRP B 1 56 ? -4.637 -12.891 9.414 1 97.12 56 TRP B O 1
ATOM 1776 N N . ARG B 1 57 ? -5.434 -10.805 8.914 1 95.69 57 ARG B N 1
ATOM 1777 C CA . ARG B 1 57 ? -4.656 -10.102 9.938 1 95.69 57 ARG B CA 1
ATOM 1778 C C . ARG B 1 57 ? -5.566 -9.445 10.961 1 95.69 57 ARG B C 1
ATOM 1780 O O . ARG B 1 57 ? -5.973 -8.289 10.789 1 95.69 57 ARG B O 1
ATOM 1787 N N . PRO B 1 58 ? -5.801 -10.156 12.055 1 92.94 58 PRO B N 1
ATOM 1788 C CA . PRO B 1 58 ? -6.738 -9.609 13.039 1 92.94 58 PRO B CA 1
ATOM 1789 C C . PRO B 1 58 ? -6.211 -8.344 13.719 1 92.94 58 PRO B C 1
ATOM 1791 O O . PRO B 1 58 ? -6.996 -7.492 14.133 1 92.94 58 PRO B O 1
ATOM 1794 N N . GLU B 1 59 ? -4.891 -8.125 13.766 1 89.81 59 GLU B N 1
ATOM 1795 C CA . GLU B 1 59 ? -4.273 -6.969 14.414 1 89.81 59 GLU B CA 1
ATOM 1796 C C . GLU B 1 59 ? -4.707 -5.668 13.75 1 89.81 59 GLU B C 1
ATOM 1798 O O . GLU B 1 59 ? -4.758 -4.617 14.398 1 89.81 59 GLU B O 1
ATOM 1803 N N . ALA B 1 60 ? -5.105 -5.73 12.453 1 93.06 60 ALA B N 1
ATOM 1804 C CA . ALA B 1 60 ? -5.484 -4.535 11.703 1 93.06 60 ALA B CA 1
ATOM 1805 C C . ALA B 1 60 ? -6.863 -4.695 11.078 1 93.06 60 ALA B C 1
ATOM 1807 O O . ALA B 1 60 ? -7.285 -3.865 10.266 1 93.06 60 ALA B O 1
ATOM 1808 N N . ASP B 1 61 ? -7.527 -5.816 11.406 1 95.44 61 ASP B N 1
ATOM 1809 C CA . ASP B 1 61 ? -8.82 -6.129 10.812 1 95.44 61 ASP B CA 1
ATOM 1810 C C . ASP B 1 61 ? -8.773 -6.004 9.289 1 95.44 61 ASP B C 1
ATOM 1812 O O . ASP B 1 61 ? -9.586 -5.289 8.695 1 95.44 61 ASP B O 1
ATOM 1816 N N . CYS B 1 62 ? -7.805 -6.738 8.68 1 97.56 62 CYS B N 1
ATOM 1817 C CA . CYS B 1 62 ? -7.707 -6.598 7.23 1 97.56 62 CYS B CA 1
ATOM 1818 C C . CYS B 1 62 ? -7.387 -7.934 6.574 1 97.56 62 CYS B C 1
ATOM 1820 O O . CYS B 1 62 ? -6.801 -8.812 7.203 1 97.56 62 CYS B O 1
ATOM 1822 N N . LEU B 1 63 ? -7.891 -8.156 5.406 1 98.44 63 LEU B N 1
ATOM 1823 C CA . LEU B 1 63 ? -7.52 -9.25 4.504 1 98.44 63 LEU B CA 1
ATOM 1824 C C . LEU B 1 63 ? -6.309 -8.867 3.66 1 98.44 63 LEU B C 1
ATOM 1826 O O . LEU B 1 63 ? -6.355 -7.883 2.916 1 98.44 63 LEU B O 1
ATOM 1830 N N . GLN B 1 64 ? -5.219 -9.633 3.84 1 98.62 64 GLN B N 1
ATOM 1831 C CA . GLN B 1 64 ? -3.977 -9.312 3.146 1 98.62 64 GLN B CA 1
ATOM 1832 C C . GLN B 1 64 ? -3.711 -10.297 2.012 1 98.62 64 GLN B C 1
ATOM 1834 O O . GLN B 1 64 ? -3.906 -11.508 2.172 1 98.62 64 GLN B O 1
ATOM 1839 N N . LEU B 1 65 ? -3.346 -9.797 0.873 1 98.88 65 LEU B N 1
ATOM 1840 C CA . LEU B 1 65 ? -2.885 -10.586 -0.267 1 98.88 65 LEU B CA 1
ATOM 1841 C C . LEU B 1 65 ? -1.421 -10.289 -0.575 1 98.88 65 LEU B C 1
ATOM 1843 O O . LEU B 1 65 ? -1.018 -9.125 -0.642 1 98.88 65 LEU B O 1
ATOM 1847 N N . CYS B 1 66 ? -0.652 -11.32 -0.744 1 98.81 66 CYS B N 1
ATOM 1848 C CA . CYS B 1 66 ? 0.733 -11.211 -1.187 1 98.81 66 CYS B CA 1
ATOM 1849 C C . CYS B 1 66 ? 0.969 -12.023 -2.453 1 98.81 66 CYS B C 1
ATOM 1851 O O . CYS B 1 66 ? 0.341 -13.062 -2.65 1 98.81 66 CYS B O 1
ATOM 1853 N N . LEU B 1 67 ? 1.739 -11.586 -3.285 1 98.88 67 LEU B N 1
ATOM 1854 C CA . LEU B 1 67 ? 2.166 -12.258 -4.504 1 98.88 67 LEU B CA 1
ATOM 1855 C C . LEU B 1 67 ? 3.682 -12.188 -4.664 1 98.88 67 LEU B C 1
ATOM 1857 O O . LEU B 1 67 ? 4.262 -11.102 -4.641 1 98.88 67 LEU B O 1
ATOM 1861 N N . SER B 1 68 ? 4.367 -13.312 -4.789 1 98.75 68 SER B N 1
ATOM 1862 C CA . SER B 1 68 ? 5.801 -13.367 -5.062 1 98.75 68 SER B CA 1
ATOM 1863 C C . SER B 1 68 ? 6.078 -13.367 -6.562 1 98.75 68 SER B C 1
ATOM 1865 O O . SER B 1 68 ? 5.48 -14.141 -7.312 1 98.75 68 SER B O 1
ATOM 1867 N N . VAL B 1 69 ? 6.961 -12.492 -7.02 1 97.88 69 VAL B N 1
ATOM 1868 C CA . VAL B 1 69 ? 7.355 -12.516 -8.422 1 97.88 69 VAL B CA 1
ATOM 1869 C C . VAL B 1 69 ? 8.516 -13.492 -8.617 1 97.88 69 VAL B C 1
ATOM 1871 O O . VAL B 1 69 ? 9.086 -13.578 -9.711 1 97.88 69 VAL B O 1
ATOM 1874 N N . ASP B 1 70 ? 8.906 -14.195 -7.539 1 97.69 70 ASP B N 1
ATOM 1875 C CA . ASP B 1 70 ? 9.922 -15.242 -7.535 1 97.69 70 ASP B CA 1
ATOM 1876 C C . ASP B 1 70 ? 11.266 -14.703 -8.008 1 97.69 70 ASP B C 1
ATOM 1878 O O . ASP B 1 70 ? 11.938 -15.328 -8.836 1 97.69 70 ASP B O 1
ATOM 1882 N N . ILE B 1 71 ? 11.609 -13.484 -7.609 1 97.19 71 ILE B N 1
ATOM 1883 C CA . ILE B 1 71 ? 12.914 -12.859 -7.816 1 97.19 71 ILE B CA 1
ATOM 1884 C C . ILE B 1 71 ? 13.562 -12.57 -6.465 1 97.19 71 ILE B C 1
ATOM 1886 O O . ILE B 1 71 ? 12.953 -11.938 -5.602 1 97.19 71 ILE B O 1
ATOM 1890 N N . GLN B 1 72 ? 14.742 -13.141 -6.316 1 96.75 72 GLN B N 1
ATOM 1891 C CA . GLN B 1 72 ? 15.562 -12.906 -5.137 1 96.75 72 GLN B CA 1
ATOM 1892 C C . GLN B 1 72 ? 16.734 -11.984 -5.453 1 96.75 72 GLN B C 1
ATOM 1894 O O . GLN B 1 72 ? 17.625 -12.344 -6.223 1 96.75 72 GLN B O 1
ATOM 1899 N N . VAL B 1 73 ? 16.688 -10.891 -4.82 1 94.94 73 VAL B N 1
ATOM 1900 C CA . VAL B 1 73 ? 17.734 -9.922 -5.086 1 94.94 73 VAL B CA 1
ATOM 1901 C C . VAL B 1 73 ? 18.953 -10.227 -4.211 1 94.94 73 VAL B C 1
ATOM 1903 O O . VAL B 1 73 ? 18.812 -10.477 -3.014 1 94.94 73 VAL B O 1
ATOM 1906 N N . ARG B 1 74 ? 20.141 -10.219 -4.816 1 94.88 74 ARG B N 1
ATOM 1907 C CA . ARG B 1 74 ? 21.391 -10.445 -4.09 1 94.88 74 ARG B CA 1
ATOM 1908 C C . ARG B 1 74 ? 21.734 -9.25 -3.203 1 94.88 74 ARG B C 1
ATOM 1910 O O . ARG B 1 74 ? 21.25 -8.141 -3.439 1 94.88 74 ARG B O 1
ATOM 1917 N N . ALA B 1 75 ? 22.547 -9.484 -2.299 1 94.25 75 ALA B N 1
ATOM 1918 C CA . ALA B 1 75 ? 22.906 -8.461 -1.32 1 94.25 75 ALA B CA 1
ATOM 1919 C C . ALA B 1 75 ? 23.453 -7.215 -2.01 1 94.25 75 ALA B C 1
ATOM 1921 O O . ALA B 1 75 ? 23.109 -6.09 -1.632 1 94.25 75 ALA B O 1
ATOM 1922 N N . GLU B 1 76 ? 24.25 -7.414 -3.039 1 93.38 76 GLU B N 1
ATOM 1923 C CA . GLU B 1 76 ? 24.922 -6.301 -3.705 1 93.38 76 GLU B CA 1
ATOM 1924 C C . GLU B 1 76 ? 23.938 -5.496 -4.555 1 93.38 76 GLU B C 1
ATOM 1926 O O . GLU B 1 76 ? 24.25 -4.391 -4.996 1 93.38 76 GLU B O 1
ATOM 1931 N N . GLN B 1 77 ? 22.75 -6.031 -4.758 1 94.38 77 GLN B N 1
ATOM 1932 C CA . GLN B 1 77 ? 21.75 -5.375 -5.605 1 94.38 77 GLN B CA 1
ATOM 1933 C C . GLN B 1 77 ? 20.641 -4.762 -4.766 1 94.38 77 GLN B C 1
ATOM 1935 O O . GLN B 1 77 ? 19.703 -4.16 -5.305 1 94.38 77 GLN B O 1
ATOM 1940 N N . ARG B 1 78 ? 20.719 -4.832 -3.498 1 95.19 78 ARG B N 1
ATOM 1941 C CA . ARG B 1 78 ? 19.609 -4.445 -2.623 1 95.19 78 ARG B CA 1
ATOM 1942 C C . ARG B 1 78 ? 19.312 -2.957 -2.744 1 95.19 78 ARG B C 1
ATOM 1944 O O . ARG B 1 78 ? 18.141 -2.557 -2.803 1 95.19 78 ARG B O 1
ATOM 1951 N N . ALA B 1 79 ? 20.391 -2.213 -2.773 1 93.88 79 ALA B N 1
ATOM 1952 C CA . ALA B 1 79 ? 20.188 -0.771 -2.881 1 93.88 79 ALA B CA 1
ATOM 1953 C C . ALA B 1 79 ? 19.438 -0.419 -4.164 1 93.88 79 ALA B C 1
ATOM 1955 O O . ALA B 1 79 ? 18.516 0.395 -4.145 1 93.88 79 ALA B O 1
ATOM 1956 N N . ALA B 1 80 ? 19.844 -1.021 -5.234 1 94.88 80 ALA B N 1
ATOM 1957 C CA . ALA B 1 80 ? 19.172 -0.804 -6.512 1 94.88 80 ALA B CA 1
ATOM 1958 C C . ALA B 1 80 ? 17.734 -1.288 -6.465 1 94.88 80 ALA B C 1
ATOM 1960 O O . ALA B 1 80 ? 16.844 -0.664 -7.043 1 94.88 80 ALA B O 1
ATOM 1961 N N . ALA B 1 81 ? 17.453 -2.365 -5.75 1 96.56 81 ALA B N 1
ATOM 1962 C CA . ALA B 1 81 ? 16.109 -2.912 -5.617 1 96.56 81 ALA B CA 1
ATOM 1963 C C . ALA B 1 81 ? 15.211 -1.97 -4.82 1 96.56 81 ALA B C 1
ATOM 1965 O O . ALA B 1 81 ? 14.047 -1.764 -5.172 1 96.56 81 ALA B O 1
ATOM 1966 N N . PHE B 1 82 ? 15.797 -1.4 -3.793 1 96.88 82 PHE B N 1
ATOM 1967 C CA . PHE B 1 82 ? 15.039 -0.441 -3.002 1 96.88 82 PHE B CA 1
ATOM 1968 C C . PHE B 1 82 ? 14.609 0.747 -3.855 1 96.88 82 PHE B C 1
ATOM 1970 O O . PHE B 1 82 ? 13.461 1.183 -3.791 1 96.88 82 PHE B O 1
ATOM 1977 N N . GLU B 1 83 ? 15.516 1.202 -4.605 1 96.06 83 GLU B N 1
ATOM 1978 C CA . GLU B 1 83 ? 15.227 2.34 -5.473 1 96.06 83 GLU B CA 1
ATOM 1979 C C . GLU B 1 83 ? 14.18 1.976 -6.527 1 96.06 83 GLU B C 1
ATOM 1981 O O . GLU B 1 83 ? 13.242 2.738 -6.766 1 96.06 83 GLU B O 1
ATOM 1986 N N . LEU B 1 84 ? 14.328 0.87 -7.16 1 96 84 LEU B N 1
ATOM 1987 C CA . LEU B 1 84 ? 13.398 0.435 -8.195 1 96 84 LEU B CA 1
ATOM 1988 C C . LEU B 1 84 ? 11.992 0.279 -7.629 1 96 84 LEU B C 1
ATOM 1990 O O . LEU B 1 84 ? 11.023 0.771 -8.219 1 96 84 LEU B O 1
ATOM 1994 N N . VAL B 1 85 ? 11.867 -0.376 -6.465 1 97.25 85 VAL B N 1
ATOM 1995 C CA . VAL B 1 85 ? 10.57 -0.577 -5.824 1 97.25 85 VAL B CA 1
ATOM 1996 C C . VAL B 1 85 ? 9.945 0.775 -5.496 1 97.25 85 VAL B C 1
ATOM 1998 O O . VAL B 1 85 ? 8.75 0.978 -5.703 1 97.25 85 VAL B O 1
ATOM 2001 N N . SER B 1 86 ? 10.766 1.657 -5.023 1 96 86 SER B N 1
ATOM 2002 C CA . SER B 1 86 ? 10.281 2.994 -4.707 1 96 86 SER B CA 1
ATOM 2003 C C . SER B 1 86 ? 9.711 3.684 -5.941 1 96 86 SER B C 1
ATOM 2005 O O . SER B 1 86 ? 8.648 4.309 -5.875 1 96 86 SER B O 1
ATOM 2007 N N . THR B 1 87 ? 10.359 3.566 -7.023 1 93.69 87 THR B N 1
ATOM 2008 C CA . THR B 1 87 ? 9.93 4.195 -8.266 1 93.69 87 THR B CA 1
ATOM 2009 C C . THR B 1 87 ? 8.703 3.484 -8.836 1 93.69 87 THR B C 1
ATOM 2011 O O . THR B 1 87 ? 7.742 4.133 -9.258 1 93.69 87 THR B O 1
ATOM 2014 N N . VAL B 1 88 ? 8.68 2.211 -8.82 1 95.81 88 VAL B N 1
ATOM 2015 C CA . VAL B 1 88 ? 7.578 1.394 -9.32 1 95.81 88 VAL B CA 1
ATOM 2016 C C . VAL B 1 88 ? 6.309 1.694 -8.531 1 95.81 88 VAL B C 1
ATOM 2018 O O . VAL B 1 88 ? 5.23 1.869 -9.109 1 95.81 88 VAL B O 1
ATOM 2021 N N . ASN B 1 89 ? 6.453 1.819 -7.215 1 96.88 89 ASN B N 1
ATOM 2022 C CA . ASN B 1 89 ? 5.293 1.972 -6.344 1 96.88 89 ASN B CA 1
ATOM 2023 C C . ASN B 1 89 ? 4.574 3.293 -6.594 1 96.88 89 ASN B C 1
ATOM 2025 O O . ASN B 1 89 ? 3.371 3.406 -6.34 1 96.88 89 ASN B O 1
ATOM 2029 N N . GLN B 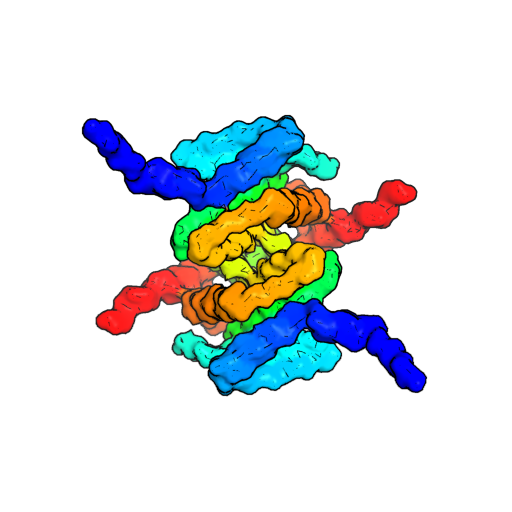1 90 ? 5.188 4.23 -7.16 1 94.38 90 GLN B N 1
ATOM 2030 C CA . GLN B 1 90 ? 4.539 5.488 -7.512 1 94.38 90 GLN B CA 1
ATOM 2031 C C . GLN B 1 90 ? 3.574 5.305 -8.68 1 94.38 90 GLN B C 1
ATOM 2033 O O . GLN B 1 90 ? 2.727 6.164 -8.93 1 94.38 90 GLN B O 1
ATOM 2038 N N . ARG B 1 91 ? 3.689 4.18 -9.336 1 93.81 91 ARG B N 1
ATOM 2039 C CA . ARG B 1 91 ? 2.871 3.912 -10.516 1 93.81 91 ARG B CA 1
ATOM 2040 C C . ARG B 1 91 ? 1.821 2.846 -10.219 1 93.81 91 ARG B C 1
ATOM 2042 O O . ARG B 1 91 ? 1.043 2.475 -11.102 1 93.81 91 ARG B O 1
ATOM 2049 N N . VAL B 1 92 ? 1.821 2.34 -9.07 1 96.38 92 VAL B N 1
ATOM 2050 C CA . VAL B 1 92 ? 0.877 1.313 -8.641 1 96.38 92 VAL B CA 1
ATOM 2051 C C . VAL B 1 92 ? -0.297 1.963 -7.91 1 96.38 92 VAL B C 1
ATOM 2053 O O . VAL B 1 92 ? -0.103 2.697 -6.938 1 96.38 92 VAL B O 1
ATOM 2056 N N . TRP B 1 93 ? -1.549 1.685 -8.359 1 96.88 93 TRP B N 1
ATOM 2057 C CA . TRP B 1 93 ? -2.715 2.352 -7.789 1 96.88 93 TRP B CA 1
ATOM 2058 C C . TRP B 1 93 ? -3.135 1.694 -6.477 1 96.88 93 TRP B C 1
ATOM 2060 O O . TRP B 1 93 ? -3.426 2.381 -5.496 1 96.88 93 TRP B O 1
ATOM 2070 N N . LEU B 1 94 ? -3.262 0.358 -6.504 1 98.06 94 LEU B N 1
ATOM 2071 C CA . LEU B 1 94 ? -3.654 -0.445 -5.352 1 98.06 94 LEU B CA 1
ATOM 2072 C C . LEU B 1 94 ? -2.572 -1.463 -5.004 1 98.06 94 LEU B C 1
ATOM 2074 O O . LEU B 1 94 ? -2.113 -2.207 -5.875 1 98.06 94 LEU B O 1
ATOM 2078 N N . GLY B 1 95 ? -2.131 -1.448 -3.676 1 98.19 95 GLY B N 1
ATOM 2079 C CA . GLY B 1 95 ? -1.033 -2.301 -3.246 1 98.19 95 GLY B CA 1
ATOM 2080 C C . GLY B 1 95 ? 0.331 -1.685 -3.492 1 98.19 95 GLY B C 1
ATOM 2081 O O . GLY B 1 95 ? 0.437 -0.489 -3.775 1 98.19 95 GLY B O 1
ATOM 2082 N N . HIS B 1 96 ? 1.349 -2.479 -3.273 1 98.56 96 HIS B N 1
ATOM 2083 C CA . HIS B 1 96 ? 2.723 -2.033 -3.475 1 98.56 96 HIS B CA 1
ATOM 2084 C C . HIS B 1 96 ? 3.691 -3.211 -3.467 1 98.56 96 HIS B C 1
ATOM 2086 O O . HIS B 1 96 ? 3.357 -4.293 -2.975 1 98.56 96 HIS B O 1
ATOM 2092 N N . PHE B 1 97 ? 4.867 -2.961 -4.078 1 98.56 97 PHE B N 1
ATOM 2093 C CA . PHE B 1 97 ? 5.945 -3.941 -4.039 1 98.56 97 PHE B CA 1
ATOM 2094 C C . PHE B 1 97 ? 6.879 -3.672 -2.863 1 98.56 97 PHE B C 1
ATOM 2096 O O . PHE B 1 97 ? 7.062 -2.521 -2.463 1 98.56 97 PHE B O 1
ATOM 2103 N N . GLU B 1 98 ? 7.406 -4.73 -2.363 1 98.25 98 GLU B N 1
ATOM 2104 C CA . GLU B 1 98 ? 8.367 -4.707 -1.262 1 98.25 98 GLU B CA 1
ATOM 2105 C C . GLU B 1 98 ? 9.57 -5.59 -1.561 1 98.25 98 GLU B C 1
ATOM 2107 O O . GLU B 1 98 ? 9.461 -6.578 -2.295 1 98.25 98 GLU B O 1
ATOM 2112 N N . VAL B 1 99 ? 10.703 -5.18 -0.958 1 97.88 99 VAL B N 1
ATOM 2113 C CA . VAL B 1 99 ? 11.859 -6.062 -0.858 1 97.88 99 VAL B CA 1
ATOM 2114 C C . VAL B 1 99 ? 11.961 -6.629 0.556 1 97.88 99 VAL B C 1
ATOM 2116 O O . VAL B 1 99 ? 12.227 -5.895 1.509 1 97.88 99 VAL B O 1
ATOM 2119 N N . TRP B 1 100 ? 11.711 -7.965 0.689 1 97.31 100 TRP B N 1
ATOM 2120 C CA . TRP B 1 100 ? 11.75 -8.602 2.002 1 97.31 100 TRP B CA 1
ATOM 2121 C C . TRP B 1 100 ? 13.195 -8.805 2.461 1 97.31 100 TRP B C 1
ATOM 2123 O O . TRP B 1 100 ? 14.133 -8.594 1.688 1 97.31 100 TRP B O 1
ATOM 2133 N N . ASP B 1 101 ? 13.445 -9.141 3.688 1 93.31 101 ASP B N 1
ATOM 2134 C CA . ASP B 1 101 ? 14.766 -9.227 4.305 1 93.31 101 ASP B CA 1
ATOM 2135 C C . ASP B 1 101 ? 15.656 -10.219 3.559 1 93.31 101 ASP B C 1
ATOM 2137 O O . ASP B 1 101 ? 16.859 -10.031 3.467 1 93.31 101 ASP B O 1
ATOM 2141 N N . ASP B 1 102 ? 15.109 -11.258 3.055 1 95.31 102 ASP B N 1
ATOM 2142 C CA . ASP B 1 102 ? 15.898 -12.266 2.359 1 95.31 102 ASP B CA 1
ATOM 2143 C C . ASP B 1 102 ? 16.109 -11.883 0.896 1 95.31 102 ASP B C 1
ATOM 2145 O O . ASP B 1 102 ? 16.703 -12.641 0.13 1 95.31 102 ASP B O 1
ATOM 2149 N N . GLY B 1 103 ? 15.602 -10.734 0.493 1 96.69 103 GLY B N 1
ATOM 2150 C CA . GLY B 1 103 ? 15.828 -10.219 -0.848 1 96.69 103 GLY B CA 1
ATOM 2151 C C . GLY B 1 103 ? 14.688 -10.508 -1.803 1 96.69 103 GLY B C 1
ATOM 2152 O O . GLY B 1 103 ? 14.719 -10.086 -2.959 1 96.69 103 GLY B O 1
ATOM 2153 N N . GLU B 1 104 ? 13.656 -11.211 -1.332 1 98.12 104 GLU B N 1
ATOM 2154 C CA . GLU B 1 104 ? 12.539 -11.547 -2.205 1 98.12 104 GLU B CA 1
ATOM 2155 C C . GLU B 1 104 ? 11.68 -10.32 -2.504 1 98.12 104 GLU B C 1
ATOM 2157 O O . GLU B 1 104 ? 11.391 -9.523 -1.606 1 98.12 104 GLU B O 1
ATOM 2162 N N . ILE B 1 105 ? 11.32 -10.133 -3.791 1 98.38 105 ILE B N 1
ATOM 2163 C CA . ILE B 1 105 ? 10.414 -9.062 -4.18 1 98.38 105 ILE B CA 1
ATOM 2164 C C . ILE B 1 105 ? 8.969 -9.562 -4.129 1 98.38 105 ILE B C 1
ATOM 2166 O O . ILE B 1 105 ? 8.633 -10.555 -4.773 1 98.38 105 ILE B O 1
ATOM 2170 N N . VAL B 1 106 ? 8.109 -8.883 -3.334 1 98.69 106 VAL B N 1
ATOM 2171 C CA . VAL B 1 106 ? 6.742 -9.312 -3.092 1 98.69 106 VAL B CA 1
ATOM 2172 C C . VAL B 1 106 ? 5.789 -8.141 -3.285 1 98.69 106 VAL B C 1
ATOM 2174 O O . VAL B 1 106 ? 6.086 -7.016 -2.871 1 98.69 106 VAL B O 1
ATOM 2177 N N . PHE B 1 107 ? 4.73 -8.398 -4.02 1 98.81 107 PHE B N 1
ATOM 2178 C CA . PHE B 1 107 ? 3.605 -7.469 -4.055 1 98.81 107 PHE B CA 1
ATOM 2179 C C . PHE B 1 107 ? 2.662 -7.715 -2.883 1 98.81 107 PHE B C 1
ATOM 2181 O O . PHE B 1 107 ? 2.324 -8.859 -2.58 1 98.81 107 PHE B O 1
ATOM 2188 N N . ARG B 1 108 ? 2.215 -6.66 -2.172 1 98.81 108 ARG B N 1
ATOM 2189 C CA . ARG B 1 108 ? 1.294 -6.785 -1.046 1 98.81 108 ARG B CA 1
ATOM 2190 C C . ARG B 1 108 ? 0.13 -5.809 -1.181 1 98.81 108 ARG B C 1
ATOM 2192 O O . ARG B 1 108 ? 0.325 -4.645 -1.543 1 98.81 108 ARG B O 1
ATOM 2199 N N . HIS B 1 109 ? -1.049 -6.262 -0.955 1 98.62 109 HIS B N 1
ATOM 2200 C CA . HIS B 1 109 ? -2.285 -5.488 -0.942 1 98.62 109 HIS B CA 1
ATOM 2201 C C . HIS B 1 109 ? -3.182 -5.902 0.221 1 98.62 109 HIS B C 1
ATOM 2203 O O . HIS B 1 109 ? -3.277 -7.086 0.545 1 98.62 109 HIS B O 1
ATOM 2209 N N . ALA B 1 110 ? -3.764 -4.938 0.88 1 98.5 110 ALA B N 1
ATOM 2210 C CA . ALA B 1 110 ? -4.629 -5.254 2.014 1 98.5 110 ALA B CA 1
ATOM 2211 C C . ALA B 1 110 ? -5.953 -4.504 1.916 1 98.5 110 ALA B C 1
ATOM 2213 O O . ALA B 1 110 ? -6 -3.369 1.433 1 98.5 110 ALA B O 1
ATOM 2214 N N . MET B 1 111 ? -6.965 -5.168 2.336 1 98 111 MET B N 1
ATOM 2215 C CA . MET B 1 111 ? -8.305 -4.598 2.406 1 98 111 MET B CA 1
ATOM 2216 C C . MET B 1 111 ? -8.82 -4.598 3.842 1 98 111 MET B C 1
ATOM 2218 O O . MET B 1 111 ? -8.938 -5.652 4.465 1 98 111 MET B O 1
ATOM 2222 N N . ALA B 1 112 ? -9.086 -3.377 4.316 1 97.69 112 ALA B N 1
ATOM 2223 C CA . ALA B 1 112 ? -9.672 -3.256 5.648 1 97.69 112 ALA B CA 1
ATOM 2224 C C . ALA B 1 112 ? -11.094 -3.803 5.672 1 97.69 112 ALA B C 1
ATOM 2226 O O . ALA B 1 112 ? -11.859 -3.592 4.73 1 97.69 112 ALA B O 1
ATOM 2227 N N . LEU B 1 113 ? -11.375 -4.488 6.758 1 96.06 113 LEU B N 1
ATOM 2228 C CA . LEU B 1 113 ? -12.727 -4.984 6.988 1 96.06 113 LEU B CA 1
ATOM 2229 C C . LEU B 1 113 ? -13.312 -4.391 8.266 1 96.06 113 LEU B C 1
ATOM 2231 O O . LEU B 1 113 ? -12.664 -4.402 9.312 1 96.06 113 LEU B O 1
ATOM 2235 N N . MET B 1 114 ? -14.461 -3.742 8.07 1 91 114 MET B N 1
ATOM 2236 C CA . MET B 1 114 ? -15.141 -3.24 9.266 1 91 114 MET B CA 1
ATOM 2237 C C . MET B 1 114 ? -15.578 -4.391 10.164 1 91 114 MET B C 1
ATOM 2239 O O . MET B 1 114 ? -15.656 -5.539 9.719 1 91 114 MET B O 1
ATOM 2243 N N . THR B 1 115 ? -15.789 -4.062 11.422 1 88.06 115 THR B N 1
ATOM 2244 C CA . THR B 1 115 ? -16.141 -5.074 12.414 1 88.06 115 THR B CA 1
ATOM 2245 C C . THR B 1 115 ? -17.344 -5.891 11.945 1 88.06 115 THR B C 1
ATOM 2247 O O . THR B 1 115 ? -18.375 -5.328 11.555 1 88.06 115 THR B O 1
ATOM 2250 N N . GLY B 1 116 ? -17.156 -7.207 11.867 1 85.19 116 GLY B N 1
ATOM 2251 C CA . GLY B 1 116 ? -18.234 -8.117 11.523 1 85.19 116 GLY B CA 1
ATOM 2252 C C . GLY B 1 116 ? -18.453 -8.25 10.023 1 85.19 116 GLY B C 1
ATOM 2253 O O . GLY B 1 116 ? -19.328 -8.984 9.578 1 85.19 116 GLY B O 1
ATOM 2254 N N . GLU B 1 117 ? -17.625 -7.523 9.281 1 91.12 117 GLU B N 1
ATOM 2255 C CA . GLU B 1 117 ? -17.797 -7.566 7.832 1 91.12 117 GLU B CA 1
ATOM 2256 C C . GLU B 1 117 ? -16.875 -8.602 7.195 1 91.12 117 GLU B C 1
ATOM 2258 O O . GLU B 1 117 ? -15.812 -8.922 7.746 1 91.12 117 GLU B O 1
ATOM 2263 N N . ARG B 1 118 ? -17.344 -9.188 6.086 1 94.62 118 ARG B N 1
ATOM 2264 C CA . ARG B 1 118 ? -16.547 -10.031 5.191 1 94.62 118 ARG B CA 1
ATOM 2265 C C . ARG B 1 118 ? -16.438 -9.406 3.805 1 94.62 118 ARG B C 1
ATOM 2267 O O . ARG B 1 118 ? -17.281 -8.586 3.422 1 94.62 118 ARG B O 1
ATOM 2274 N N . PRO B 1 119 ? -15.336 -9.781 3.146 1 96.31 119 PRO B N 1
ATOM 2275 C CA . PRO B 1 119 ? -15.305 -9.305 1.763 1 96.31 119 PRO B CA 1
ATOM 2276 C C . PRO B 1 119 ? -16.375 -9.961 0.888 1 96.31 119 PRO B C 1
ATOM 2278 O O . PRO B 1 119 ? -16.781 -11.094 1.155 1 96.31 119 PRO B O 1
ATOM 2281 N N . THR B 1 120 ? -16.844 -9.227 -0.095 1 95 120 THR B N 1
ATOM 2282 C CA . THR B 1 120 ? -17.656 -9.875 -1.127 1 95 120 THR B CA 1
ATOM 2283 C C . THR B 1 120 ? -16.781 -10.727 -2.039 1 95 120 THR B C 1
ATOM 2285 O O . THR B 1 120 ? -15.562 -10.57 -2.064 1 95 120 THR B O 1
ATOM 2288 N N . LEU B 1 121 ? -17.469 -11.672 -2.775 1 96.38 121 LEU B N 1
ATOM 2289 C CA . LEU B 1 121 ? -16.75 -12.461 -3.762 1 96.38 121 LEU B CA 1
ATOM 2290 C C . LEU B 1 121 ? -16.047 -11.562 -4.777 1 96.38 121 LEU B C 1
ATOM 2292 O O . LEU B 1 121 ? -14.898 -11.812 -5.145 1 96.38 121 LEU B O 1
ATOM 2296 N N . ALA B 1 122 ? -16.719 -10.492 -5.16 1 96.12 122 ALA B N 1
ATOM 2297 C CA . ALA B 1 122 ? -16.188 -9.562 -6.152 1 96.12 122 ALA B CA 1
ATOM 2298 C C . ALA B 1 122 ? -14.969 -8.828 -5.613 1 96.12 122 ALA B C 1
ATOM 2300 O O . ALA B 1 122 ? -14 -8.594 -6.344 1 96.12 122 ALA B O 1
ATOM 2301 N N . GLN B 1 123 ? -15 -8.422 -4.375 1 96.5 123 GLN B N 1
ATOM 2302 C CA . GLN B 1 123 ? -13.883 -7.727 -3.75 1 96.5 123 GLN B CA 1
ATOM 2303 C C . GLN B 1 123 ? -12.656 -8.625 -3.662 1 96.5 123 GLN B C 1
ATOM 2305 O O . GLN B 1 123 ? -11.539 -8.195 -3.977 1 96.5 123 GLN B O 1
ATOM 2310 N N . ALA B 1 124 ? -12.844 -9.875 -3.246 1 97.81 124 ALA B N 1
ATOM 2311 C CA . ALA B 1 124 ? -11.742 -10.828 -3.162 1 97.81 124 ALA B CA 1
ATOM 2312 C C . ALA B 1 124 ? -11.141 -11.102 -4.539 1 97.81 124 ALA B C 1
ATOM 2314 O O . ALA B 1 124 ? -9.914 -11.117 -4.695 1 97.81 124 ALA B O 1
ATOM 2315 N N . ALA B 1 125 ? -12.008 -11.289 -5.512 1 97.88 125 ALA B N 1
ATOM 2316 C CA . ALA B 1 125 ? -11.539 -11.5 -6.883 1 97.88 125 ALA B CA 1
ATOM 2317 C C . ALA B 1 125 ? -10.773 -10.289 -7.398 1 97.88 125 ALA B C 1
ATOM 2319 O O . ALA B 1 125 ? -9.758 -10.43 -8.078 1 97.88 125 ALA B O 1
ATOM 2320 N N . ALA B 1 126 ? -11.266 -9.109 -7.031 1 97.56 126 ALA B N 1
ATOM 2321 C CA . ALA B 1 126 ? -10.625 -7.871 -7.48 1 97.56 126 ALA B CA 1
ATOM 2322 C C . ALA B 1 126 ? -9.227 -7.734 -6.891 1 97.56 126 ALA B C 1
ATOM 2324 O O . ALA B 1 126 ? -8.32 -7.207 -7.543 1 97.56 126 ALA B O 1
ATOM 2325 N N . MET B 1 127 ? -9.023 -8.172 -5.648 1 98.44 127 MET B N 1
ATOM 2326 C CA . MET B 1 127 ? -7.691 -8.141 -5.047 1 98.44 127 MET B CA 1
ATOM 2327 C C . MET B 1 127 ? -6.711 -8.984 -5.848 1 98.44 127 MET B C 1
ATOM 2329 O O . MET B 1 127 ? -5.566 -8.586 -6.059 1 98.44 127 MET B O 1
ATOM 2333 N N . ILE B 1 128 ? -7.16 -10.156 -6.289 1 98.69 128 ILE B N 1
ATOM 2334 C CA . ILE B 1 128 ? -6.316 -11.047 -7.078 1 98.69 128 ILE B CA 1
ATOM 2335 C C . ILE B 1 128 ? -5.965 -10.383 -8.406 1 98.69 128 ILE B C 1
ATOM 2337 O O . ILE B 1 128 ? -4.801 -10.383 -8.82 1 98.69 128 ILE B O 1
ATOM 2341 N N . ASP B 1 129 ? -6.969 -9.773 -9.031 1 97.94 129 ASP B N 1
ATOM 2342 C CA . ASP B 1 129 ? -6.75 -9.102 -10.305 1 97.94 129 ASP B CA 1
ATOM 2343 C C . ASP B 1 129 ? -5.715 -7.984 -10.172 1 97.94 129 ASP B C 1
ATOM 2345 O O . ASP B 1 129 ? -4.84 -7.832 -11.031 1 97.94 129 ASP B O 1
ATOM 2349 N N . VAL B 1 130 ? -5.824 -7.203 -9.148 1 97.88 130 VAL B N 1
ATOM 2350 C CA . VAL B 1 130 ? -4.91 -6.098 -8.883 1 97.88 130 VAL B CA 1
ATOM 2351 C C . VAL B 1 130 ? -3.482 -6.625 -8.766 1 97.88 130 VAL B C 1
ATOM 2353 O O . VAL B 1 130 ? -2.559 -6.066 -9.367 1 97.88 130 VAL B O 1
ATOM 2356 N N . ALA B 1 131 ? -3.285 -7.684 -8.023 1 98.75 131 ALA B N 1
ATOM 2357 C CA . ALA B 1 131 ? -1.964 -8.266 -7.812 1 98.75 131 ALA B CA 1
ATOM 2358 C C . ALA B 1 131 ? -1.379 -8.781 -9.125 1 98.75 131 ALA B C 1
ATOM 2360 O O . ALA B 1 131 ? -0.22 -8.508 -9.445 1 98.75 131 ALA B O 1
ATOM 2361 N N . MET B 1 132 ? -2.197 -9.508 -9.867 1 98.5 132 MET B N 1
ATOM 2362 C CA . MET B 1 132 ? -1.746 -10.102 -11.117 1 98.5 132 MET B CA 1
ATOM 2363 C C . MET B 1 132 ? -1.364 -9.031 -12.133 1 98.5 132 MET B C 1
ATOM 2365 O O . MET B 1 132 ? -0.33 -9.133 -12.789 1 98.5 132 MET B O 1
ATOM 2369 N N . GLU B 1 133 ? -2.199 -8.031 -12.234 1 97 133 GLU B N 1
ATOM 2370 C CA . GLU B 1 133 ? -1.927 -6.93 -13.156 1 97 133 GLU B CA 1
ATOM 2371 C C . GLU B 1 133 ? -0.628 -6.215 -12.797 1 97 133 GLU B C 1
ATOM 2373 O O . GLU B 1 133 ? 0.182 -5.91 -13.672 1 97 133 GLU B O 1
ATOM 2378 N N . GLY B 1 134 ? -0.425 -5.938 -11.516 1 97.31 134 GLY B N 1
ATOM 2379 C CA . GLY B 1 134 ? 0.812 -5.316 -11.062 1 97.31 134 GLY B CA 1
ATOM 2380 C C . GLY B 1 134 ? 2.041 -6.156 -11.359 1 97.31 134 GLY B C 1
ATOM 2381 O O . GLY B 1 134 ? 3.025 -5.652 -11.906 1 97.31 134 GLY B O 1
ATOM 2382 N N . ALA B 1 135 ? 1.96 -7.434 -11.016 1 98 135 ALA B N 1
ATOM 2383 C CA . ALA B 1 135 ? 3.088 -8.336 -11.219 1 98 135 ALA B CA 1
ATOM 2384 C C . ALA B 1 135 ? 3.438 -8.453 -12.695 1 98 135 ALA B C 1
ATOM 2386 O O . ALA B 1 135 ? 4.605 -8.352 -13.078 1 98 135 ALA B O 1
ATOM 2387 N N . ASP B 1 136 ? 2.434 -8.633 -13.523 1 97.31 136 ASP B N 1
ATOM 2388 C CA . ASP B 1 136 ? 2.676 -8.75 -14.953 1 97.31 136 ASP B CA 1
ATOM 2389 C C . ASP B 1 136 ? 3.275 -7.469 -15.523 1 97.31 136 ASP B C 1
ATOM 2391 O O . ASP B 1 136 ? 4.172 -7.516 -16.375 1 97.31 136 ASP B O 1
ATOM 2395 N N . ARG B 1 137 ? 2.818 -6.395 -15.062 1 96.06 137 ARG B N 1
ATOM 2396 C CA . ARG B 1 137 ? 3.252 -5.113 -15.602 1 96.06 137 ARG B CA 1
ATOM 2397 C C . ARG B 1 137 ? 4.695 -4.812 -15.211 1 96.06 137 ARG B C 1
ATOM 2399 O O . ARG B 1 137 ? 5.465 -4.285 -16.016 1 96.06 137 ARG B O 1
ATOM 2406 N N . PHE B 1 138 ? 5.094 -5.145 -14.039 1 96.88 138 PHE B N 1
ATOM 2407 C CA . PHE B 1 138 ? 6.355 -4.602 -13.555 1 96.88 138 PHE B CA 1
ATOM 2408 C C . PHE B 1 138 ? 7.402 -5.699 -13.422 1 96.88 138 PHE B C 1
ATOM 2410 O O . PHE B 1 138 ? 8.578 -5.422 -13.156 1 96.88 138 PHE B O 1
ATOM 2417 N N . TYR B 1 139 ? 7.051 -7.008 -13.656 1 96.5 139 TYR B N 1
ATOM 2418 C CA . TYR B 1 139 ? 7.988 -8.125 -13.609 1 96.5 139 TYR B CA 1
ATOM 2419 C C . TYR B 1 139 ? 9.211 -7.855 -14.477 1 96.5 139 TYR B C 1
ATOM 2421 O O . TYR B 1 139 ? 10.344 -8.055 -14.047 1 96.5 139 TYR B O 1
ATOM 2429 N N . PRO B 1 140 ? 9.039 -7.309 -15.68 1 94.44 140 PRO B N 1
ATOM 2430 C CA . PRO B 1 140 ? 10.211 -7.102 -16.531 1 94.44 140 PRO B CA 1
ATOM 2431 C C . PRO B 1 140 ? 11.234 -6.16 -15.914 1 94.44 140 PRO B C 1
ATOM 2433 O O . PRO B 1 140 ? 12.445 -6.355 -16.094 1 94.44 140 PRO B O 1
ATOM 2436 N N . ALA B 1 141 ? 10.773 -5.152 -15.242 1 95.12 141 ALA B N 1
ATOM 2437 C CA . ALA B 1 141 ? 11.695 -4.215 -14.602 1 95.12 141 ALA B CA 1
ATOM 2438 C C . ALA B 1 141 ? 12.531 -4.91 -13.531 1 95.12 141 ALA B C 1
ATOM 2440 O O . ALA B 1 141 ? 13.75 -4.727 -13.477 1 95.12 141 ALA B O 1
ATOM 2441 N N . PHE B 1 142 ? 11.867 -5.754 -12.727 1 96 142 PHE B N 1
ATOM 2442 C CA . PHE B 1 142 ? 12.562 -6.473 -11.664 1 96 142 PHE B CA 1
ATOM 2443 C C . PHE B 1 142 ? 13.508 -7.516 -12.25 1 96 142 PHE B C 1
ATOM 2445 O O . PHE B 1 142 ? 14.633 -7.676 -11.773 1 96 142 PHE B O 1
ATOM 2452 N N . ASP B 1 143 ? 13.016 -8.188 -13.219 1 94.06 143 ASP B N 1
ATOM 2453 C CA . ASP B 1 143 ? 13.82 -9.211 -13.883 1 94.06 143 ASP B CA 1
ATOM 2454 C C . ASP B 1 143 ? 15.078 -8.602 -14.5 1 94.06 143 ASP B C 1
ATOM 2456 O O . ASP B 1 143 ? 16.188 -9.133 -14.328 1 94.06 143 ASP B O 1
ATOM 2460 N N . PHE B 1 144 ? 14.875 -7.484 -15.148 1 92.12 144 PHE B N 1
ATOM 2461 C CA . PHE B 1 144 ? 15.984 -6.789 -15.781 1 92.12 144 PHE B CA 1
ATOM 2462 C C . PHE B 1 144 ? 17.016 -6.367 -14.742 1 92.12 144 PHE B C 1
ATOM 2464 O O . PHE B 1 144 ? 18.219 -6.527 -14.961 1 92.12 144 PHE B O 1
ATOM 2471 N N . MET B 1 145 ? 16.625 -5.824 -13.695 1 93.38 145 MET B N 1
ATOM 2472 C CA . MET B 1 145 ? 17.531 -5.395 -12.641 1 93.38 145 MET B CA 1
ATOM 2473 C C . MET B 1 145 ? 18.281 -6.586 -12.047 1 93.38 145 MET B C 1
ATOM 2475 O O . MET B 1 145 ? 19.5 -6.527 -11.844 1 93.38 145 MET B O 1
ATOM 2479 N N . ALA B 1 146 ? 17.609 -7.668 -11.812 1 93.5 146 ALA B N 1
ATOM 2480 C CA . ALA B 1 146 ? 18.172 -8.836 -11.141 1 93.5 146 ALA B CA 1
ATOM 2481 C C . ALA B 1 146 ? 19.219 -9.516 -12.023 1 93.5 146 ALA B C 1
ATOM 2483 O O . ALA B 1 146 ? 20.203 -10.07 -11.516 1 93.5 146 ALA B O 1
ATOM 2484 N N . ARG B 1 147 ? 19.016 -9.57 -13.234 1 90.44 147 ARG B N 1
ATOM 2485 C CA . ARG B 1 147 ? 19.969 -10.203 -14.156 1 90.44 147 ARG B CA 1
ATOM 2486 C C . ARG B 1 147 ? 21.203 -9.344 -14.336 1 90.44 147 ARG B C 1
ATOM 2488 O O . ARG B 1 147 ? 22.25 -9.836 -14.797 1 90.44 147 ARG B O 1
ATOM 2495 N N . GLY B 1 148 ? 21.234 -8.18 -13.883 1 79.75 148 GLY B N 1
ATOM 2496 C CA . GLY B 1 148 ? 22.391 -7.312 -13.977 1 79.75 148 GLY B CA 1
ATOM 2497 C C . GLY B 1 148 ? 22.359 -6.406 -15.188 1 79.75 148 GLY B C 1
ATOM 2498 O O . GLY B 1 148 ? 21.531 -6.582 -16.078 1 79.75 148 GLY B O 1
ATOM 2499 N N . GLY B 1 149 ? 22.938 -5.082 -15.125 1 69.69 149 GLY B N 1
ATOM 2500 C CA . GLY B 1 149 ? 23.266 -4.301 -16.312 1 69.69 149 GLY B CA 1
ATOM 2501 C C . GLY B 1 149 ? 22.516 -2.979 -16.375 1 69.69 149 GLY B C 1
ATOM 2502 O O . GLY B 1 149 ? 22.938 -2.062 -17.078 1 69.69 149 GLY B O 1
ATOM 2503 N N . LYS B 1 150 ? 21.281 -3.027 -15.711 1 74.81 150 LYS B N 1
ATOM 2504 C CA . LYS B 1 150 ? 20.594 -1.765 -15.945 1 74.81 150 LYS B CA 1
ATOM 2505 C C . LYS B 1 150 ? 20.297 -1.041 -14.641 1 74.81 150 LYS B C 1
ATOM 2507 O O . LYS B 1 150 ? 20.125 -1.677 -13.594 1 74.81 150 LYS B O 1
ATOM 2512 N N . SER B 1 151 ? 20.344 0.246 -14.75 1 85.94 151 SER B N 1
ATOM 2513 C CA . SER B 1 151 ? 19.938 1.115 -13.648 1 85.94 151 SER B CA 1
ATOM 2514 C C . SER B 1 151 ? 18.438 0.993 -13.383 1 85.94 151 SER B C 1
ATOM 2516 O O . SER B 1 151 ? 17.688 0.531 -14.242 1 85.94 151 SER B O 1
ATOM 2518 N N . PRO B 1 152 ? 18.016 1.332 -12.164 1 86.56 152 PRO B N 1
ATOM 2519 C CA . PRO B 1 152 ? 16.578 1.35 -11.875 1 86.56 152 PRO B CA 1
ATOM 2520 C C . PRO B 1 152 ? 15.773 2.148 -12.898 1 86.56 152 PRO B C 1
ATOM 2522 O O . PRO B 1 152 ? 14.695 1.718 -13.32 1 86.56 152 PRO B O 1
ATOM 2525 N N . ALA B 1 153 ? 16.344 3.193 -13.273 1 84.56 153 ALA B N 1
ATOM 2526 C CA . ALA B 1 153 ? 15.664 4.02 -14.266 1 84.56 153 ALA B CA 1
ATOM 2527 C C . ALA B 1 153 ? 15.508 3.273 -15.586 1 84.56 153 ALA B C 1
ATOM 2529 O O . ALA B 1 153 ? 14.453 3.33 -16.219 1 84.56 153 ALA B O 1
ATOM 2530 N N . GLU B 1 154 ? 16.484 2.568 -16.016 1 85.81 154 GLU B N 1
ATOM 2531 C CA . GLU B 1 154 ? 16.438 1.772 -17.25 1 85.81 154 GLU B CA 1
ATOM 2532 C C . GLU B 1 154 ? 15.492 0.588 -17.094 1 85.81 154 GLU B C 1
ATOM 2534 O O . GLU B 1 154 ? 14.805 0.215 -18.047 1 85.81 154 GLU B O 1
ATOM 2539 N N . ALA B 1 155 ? 15.461 0.064 -15.891 1 87 155 ALA B N 1
ATOM 2540 C CA . ALA B 1 155 ? 14.602 -1.084 -15.617 1 87 155 ALA B CA 1
ATOM 2541 C C . ALA B 1 155 ? 13.125 -0.708 -15.742 1 87 155 ALA B C 1
ATOM 2543 O O . ALA B 1 155 ? 12.336 -1.454 -16.328 1 87 155 ALA B O 1
ATOM 2544 N N . ILE B 1 156 ? 12.766 0.445 -15.289 1 86.94 156 ILE B N 1
ATOM 2545 C CA . ILE B 1 156 ? 11.375 0.903 -15.328 1 86.94 156 ILE B CA 1
ATOM 2546 C C . ILE B 1 156 ? 10.953 1.131 -16.781 1 86.94 156 ILE B C 1
ATOM 2548 O O . ILE B 1 156 ? 9.805 0.859 -17.141 1 86.94 156 ILE B O 1
ATOM 2552 N N . ALA B 1 157 ? 11.852 1.74 -17.562 1 82.81 157 ALA B N 1
ATOM 2553 C CA . ALA B 1 157 ? 11.562 1.977 -18.969 1 82.81 157 ALA B CA 1
ATOM 2554 C C . ALA B 1 157 ? 11.219 0.673 -19.688 1 82.81 157 ALA B C 1
ATOM 2556 O O . ALA B 1 157 ? 10.43 0.666 -20.641 1 82.81 157 ALA B O 1
ATOM 2557 N N . ALA B 1 158 ? 11.734 -0.387 -19.234 1 75.12 158 ALA B N 1
ATOM 2558 C CA . ALA B 1 158 ? 11.516 -1.699 -19.828 1 75.12 158 ALA B CA 1
ATOM 2559 C C . ALA B 1 158 ? 10.07 -2.15 -19.656 1 75.12 158 ALA B C 1
ATOM 2561 O O . ALA B 1 158 ? 9.57 -2.973 -20.422 1 75.12 158 ALA B O 1
ATOM 2562 N N . CYS B 1 159 ? 9.406 -1.748 -18.594 1 75.69 159 CYS B N 1
ATOM 2563 C CA . CYS B 1 159 ? 8.047 -2.234 -18.344 1 75.69 159 CYS B CA 1
ATOM 2564 C C . CYS B 1 159 ? 7.012 -1.258 -18.891 1 75.69 159 CYS B C 1
ATOM 2566 O O . CYS B 1 159 ? 5.812 -1.531 -18.844 1 75.69 159 CYS B O 1
ATOM 2568 N N . MET B 1 160 ? 7.438 -0.077 -19.312 1 67.62 160 MET B N 1
ATOM 2569 C CA . MET B 1 160 ? 6.5 0.875 -19.906 1 67.62 160 MET B CA 1
ATOM 2570 C C . MET B 1 160 ? 6.191 0.504 -21.344 1 67.62 160 MET B C 1
ATOM 2572 O O . MET B 1 160 ? 5.109 0.81 -21.844 1 67.62 160 MET B O 1
ATOM 2576 N N . PHE B 1 161 ? 7.145 -0.012 -22.156 1 55.19 161 PHE B N 1
ATOM 2577 C CA . PHE B 1 161 ? 7.023 -0.239 -23.594 1 55.19 161 PHE B CA 1
ATOM 2578 C C . PHE B 1 161 ? 6.078 -1.402 -23.891 1 55.19 161 PHE B C 1
ATOM 2580 O O . PHE B 1 161 ? 5.426 -1.437 -24.938 1 55.19 161 PHE B O 1
ATOM 2587 N N . ASP B 1 162 ? 6.098 -2.426 -23.156 1 51.06 162 ASP B N 1
ATOM 2588 C CA . ASP B 1 162 ? 5.449 -3.611 -23.703 1 51.06 162 ASP B CA 1
ATOM 2589 C C . ASP B 1 162 ? 3.98 -3.338 -24.016 1 51.06 162 ASP B C 1
ATOM 2591 O O . ASP B 1 162 ? 3.301 -4.18 -24.609 1 51.06 162 ASP B O 1
ATOM 2595 N N . THR B 1 163 ? 3.299 -2.436 -23.469 1 45.53 163 THR B N 1
ATOM 2596 C CA . THR B 1 163 ? 1.966 -2.359 -24.047 1 45.53 163 THR B CA 1
ATOM 2597 C C . THR B 1 163 ? 2.049 -1.991 -25.531 1 45.53 163 THR B C 1
ATOM 2599 O O . THR B 1 163 ? 1.028 -1.94 -26.219 1 45.53 163 THR B O 1
ATOM 2602 N N . VAL B 1 164 ? 3.088 -1.509 -26.031 1 39.06 164 VAL B N 1
ATOM 2603 C CA . VAL B 1 164 ? 3.117 -1.189 -27.453 1 39.06 164 VAL B CA 1
ATOM 2604 C C . VAL B 1 164 ? 3.238 -2.475 -28.281 1 39.06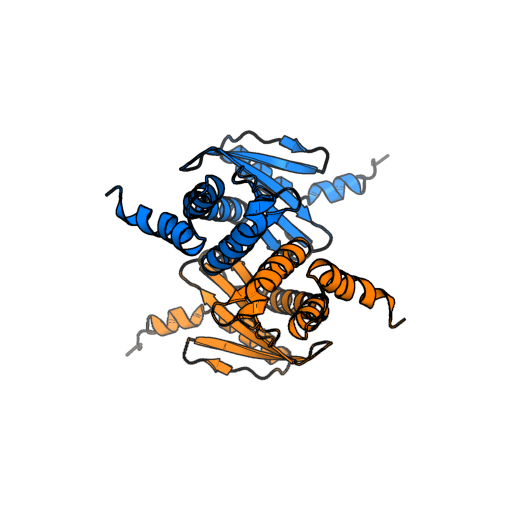 164 VAL B C 1
ATOM 2606 O O . VAL B 1 164 ? 3.061 -2.463 -29.5 1 39.06 164 VAL B O 1
ATOM 2609 N N . GLY B 1 165 ? 3.82 -3.555 -27.844 1 31.97 165 GLY B N 1
ATOM 2610 C CA . GLY B 1 165 ? 4.18 -4.613 -28.781 1 31.97 165 GLY B CA 1
ATOM 2611 C C . GLY B 1 165 ? 2.986 -5.211 -29.5 1 31.97 165 GLY B C 1
ATOM 2612 O O . GLY B 1 165 ? 3.035 -5.445 -30.703 1 31.97 165 GLY B O 1
ATOM 2613 N N . GLU B 1 166 ? 2.203 -6.301 -28.844 1 34.69 166 GLU B N 1
ATOM 2614 C CA . GLU B 1 166 ? 1.603 -7.359 -29.641 1 34.69 166 GLU B CA 1
ATOM 2615 C C . GLU B 1 166 ? 0.388 -6.844 -30.406 1 34.69 166 GLU B C 1
ATOM 2617 O O . GLU B 1 166 ? -0.331 -7.621 -31.047 1 34.69 166 GLU B O 1
ATOM 2622 N N . ALA B 1 167 ? 0.151 -5.535 -30.656 1 29.69 167 ALA B N 1
ATOM 2623 C CA . ALA B 1 167 ? -0.761 -5.574 -31.797 1 29.69 167 ALA B CA 1
ATOM 2624 C C . ALA B 1 167 ? 0.001 -5.773 -33.094 1 29.69 167 ALA B C 1
ATOM 2626 O O . ALA B 1 167 ? 1.175 -5.41 -33.188 1 29.69 167 ALA B O 1
#

InterPro domains:
  IPR019660 Putative sensory transduction regulator YbjN [PF10722] (16-144)

pLDDT: mean 88.79, std 17.49, range [25.19, 98.88]

Secondary structure (DSSP, 8-state):
------HHHHHHHT-HHHHHHHHHHHTT--EEE-TTS-EEEEEE-SSSEEEEEEEEEGGGTEEEEEEEEEEE--GGGHHHHHHHHHHHHTT-SSSEEEE-TTSEEEEEEEEE--TT----HHHHHHHHHHHHHHHHHHHHHHHHHHHSS--HHHHHHHHHTHHHH--/------HHHHHHHT-HHHHHHHHHHHTT--EEE-TTS-EEEEEE-SSSEEEEEEEEEGGGTEEEEEEEEEEE--GGGHHHHHHHHHHHHTT-SSSEEEE-TTSEEEEEEEEE--TT----HHHHHHHHHHHHHHHHHHHHHHHHHHHSS--HHHHHHHHHTHHHH--

Radius of gyration: 21.16 Å; Cα contacts (8 Å, |Δi|>4): 556; chains: 2; bounding box: 62×56×63 Å

Foldseek 3Di:
DPPPCPPVNVVVVQPLVVLVVVLCVVVVFDWDQDPVRKIWGWDAAPVGIKIKIWDQDPVQQKIKIKIFLPAAADPVLVVQVVVLQVVLQVVQDFWGWDQDPRRTIMTMGMGHDDVSDHDHNVRSVVVVVSRRVSSNQLVQLRVVSRVDDDGSVVSNVRSVPVVVPDD/DPPPCPPVNVVVVQPLVVLVVVLCVVVVFDWDQDPVRKIWGWDAAPVGIKIKIWDQDPVQQKIKIKIFLPAAADPVLVVQVVVLQVVLQVVQDFWGWDQDPRRTIMTMGMGHDDVSDHDHNVRSVVVVVSRRVSSNQLVQLRVVSRVDDDGSVVSNVRSVPVVVPDD

Organism: NCBI:txid2803784

Sequence (334 aa):
MDTPQSDEDVLLAHDPLDVVEHVLQAENLQFDRTEEGDLAFTLAGDWKDYELWFAWRPEADCLQLCLSVDIQVRAEQRAAAFELVSTVNQRVWLGHFEVWDDGEIVFRHAMALMTGERPTLAQAAAMIDVAMEGADRFYPAFDFMARGGKSPAEAIAACMFDTVGEAMDTPQSDEDVLLAHDPLDVVEHVLQAENLQFDRTEEGDLAFTLAGDWKDYELWFAWRPEADCLQLCLSVDIQVRAEQRAAAFELVSTVNQRVWLGHFEVWDDGEIVFRHAMALMTGERPTLAQAAAMIDVAMEGADRFYPAFDFMARGGKSPAEAIAACMFDTVGEA

Solvent-accessible surface area (backbone atoms only — not comparable to full-atom values): 18742 Å² total; per-residue (Å²): 135,81,74,72,76,46,72,62,56,59,54,58,72,65,38,57,62,58,44,47,49,50,48,35,51,75,67,74,46,72,71,44,74,44,96,88,66,29,43,33,36,68,46,81,52,88,86,47,74,30,48,35,36,39,37,82,38,78,94,70,36,25,46,34,38,38,34,38,74,84,46,69,43,49,81,93,43,42,68,54,49,30,47,32,36,43,58,51,36,75,74,42,80,69,49,40,58,42,61,44,95,82,24,37,39,31,38,41,36,55,44,78,43,59,91,94,54,66,68,51,59,66,54,49,52,47,54,52,50,48,52,52,54,49,48,54,47,45,43,52,17,53,50,42,41,67,74,52,95,46,53,46,71,55,15,51,56,57,36,63,50,62,82,68,55,87,116,132,84,72,72,75,46,72,64,53,56,54,58,74,66,39,57,60,58,43,47,50,50,49,36,51,75,68,72,47,72,70,45,73,45,97,87,65,28,44,33,36,68,47,81,52,88,84,48,74,30,48,36,35,38,36,81,37,76,94,69,35,24,47,34,39,38,35,38,74,83,44,71,42,50,80,91,41,42,68,54,48,30,46,34,37,43,58,52,38,76,73,43,80,69,49,40,57,43,60,45,95,85,24,38,36,32,37,41,37,57,44,78,42,60,91,94,54,65,68,50,61,67,55,48,51,47,54,52,51,47,52,51,53,51,47,53,46,45,43,54,18,55,51,42,41,68,74,53,96,45,52,49,70,57,15,50,56,58,35,63,51,60,81,67,54,89,114

Nearest PDB structures (foldseek):
  2plg-assembly1_A  TM=7.126E-01  e=1.176E-04  Synechococcus elongatus
  2plg-assembly1_B  TM=6.910E-01  e=7.224E-04  Synechococcus elongatus
  2hw6-assembly1_A  TM=3.416E-01  e=2.706E+00  Homo sapiens
  5wvd-assembly1_A  TM=3.409E-01  e=3.054E+00  Homo sapiens
  8xfm-assembly1_A  TM=2.697E-01  e=1.570E+00  Homo sapiens